Protein AF-0000000084446735 (afdb_homodimer)

Solvent-accessible surface area (backbone atoms only — not comparable to full-atom values): 18281 Å² total; per-residue (Å²): 130,77,55,69,48,54,52,39,42,49,51,52,51,48,41,33,71,75,74,50,73,58,71,39,45,44,66,58,52,25,50,51,33,46,75,71,65,73,56,74,90,69,91,72,56,65,53,58,53,43,29,51,51,36,52,57,24,33,65,64,36,63,45,67,48,98,85,66,49,66,25,58,40,44,48,55,37,78,44,72,59,97,86,39,81,44,52,30,35,37,42,65,92,77,47,54,67,72,56,51,53,50,23,54,50,52,50,50,50,53,51,42,52,50,54,37,49,53,50,38,35,46,50,51,52,34,67,76,38,71,90,51,83,69,77,82,82,84,54,57,37,56,65,59,34,51,51,52,52,52,51,54,52,50,55,49,51,52,61,72,69,103,132,77,53,70,46,53,52,36,41,49,52,53,52,48,42,33,72,74,75,49,75,57,70,38,45,45,65,57,51,26,51,50,34,47,74,71,65,73,59,74,90,68,91,72,56,65,55,57,53,42,29,52,51,35,52,57,24,33,65,66,37,64,46,69,48,99,87,66,49,66,25,57,39,44,48,57,37,78,44,72,58,97,87,39,81,44,50,31,34,36,42,64,91,76,46,54,65,72,56,52,53,51,23,52,50,50,52,51,50,53,50,42,52,50,53,36,48,52,49,39,35,46,52,49,51,32,66,78,37,72,89,50,84,69,78,82,81,84,52,60,36,55,65,59,35,54,51,50,52,53,51,52,51,50,54,50,52,52,62,71,68,103

pLDDT: mean 94.16, std 6.18, range [58.44, 98.88]

Organism: NCBI:txid207340

Secondary structure (DSSP, 8-state):
---HHHHHHHHHHHHHHHT--S-EEHHHHHHHHHHTT---PPP--HHHHHHHHHHHHHHH-EEE-TTS-EEESEEEEEEEETTEEEEEEEETTTS-HHHHHHHHHHHHHHHHHHHHHHHHHHHHHHHH-TTSPPPP---B-HHHHHHHHHHHHHHHHHHHH-/---HHHHHHHHHHHHHHHT--S-EEHHHHHHHHHHTT---PPP--HHHHHHHHHHHHHHH-EEE-TTS-EEESEEEEEEEETTEEEEEEEETTTS-HHHHHHHHHHHHHHHHHHHHHHHHHHHHHHHH-TTSPPPP---B-HHHHHHHHHHHHHHHHHHHH-

Sequence (324 aa):
MAKFSEQMQAIFDRYTEEVDSSPVSLDNVAAWAIEQGLYRPQPRDVVKLCREALAESLRQEKRIDAQGRKYRAKHSVRTNIGGVQLSLWADIDNAPRSFMEKSFSQRRKAIADDCFQVKQDVDHFNDENPTELPIQIVLDFTDDVAEMEAAARHDRDDDEAAMAKFSEQMQAIFDRYTEEVDSSPVSLDNVAAWAIEQGLYRPQPRDVVKLCREALAESLRQEKRIDAQGRKYRAKHSVRTNIGGVQLSLWADIDNAPRSFMEKSFSQRRKAIADDCFQVKQDVDHFNDENPTELPIQIVLDFTDDVAEMEAAARHDRDDDEAA

Foldseek 3Di:
DDDPVVLVVVLVVCCCVPPNVDDDDVVVSVVVCVVVVSDDDDDDDPVVVVVVVVVVVQQPDWDADPLRDIDRQKFWAWDDDPNDTDIDMDGPVPDDPVGVVRRVVVVVVVLVVVVVVVVVVQVVVCVVVVVDDRDDDDPDCVVVVVVVVVVSNVVVVVVVVD/DDDPVVLVVVLVVCCCVPPNVDDDDVVVSVVVCVVVVSDDDDDDDPVVVVVVVVVVVQQPDWDADPLRDIDRQKFWAWDDDPNDTDIDMDGPVPDDPVGVVRRVVVVVVVLVVVVVVVVVVQVVVCVVVVVDDGDDDDPDCVVVVVVVVVVSNVVVVVVVVD

Structure (mmCIF, N/CA/C/O backbone):
data_AF-0000000084446735-model_v1
#
loop_
_entity.id
_entity.type
_entity.pdbx_description
1 polymer 'Uncharacterized protein'
#
loop_
_atom_site.group_PDB
_atom_site.id
_atom_site.type_symbol
_atom_site.label_atom_id
_atom_site.label_alt_id
_atom_site.label_comp_id
_atom_site.label_asym_id
_atom_site.label_entity_id
_atom_site.label_seq_id
_atom_site.pdbx_PDB_ins_code
_atom_site.Cartn_x
_atom_site.Cartn_y
_atom_site.Cartn_z
_atom_site.occupancy
_atom_site.B_iso_or_equiv
_atom_site.auth_seq_id
_atom_site.auth_comp_id
_atom_site.auth_asym_id
_atom_site.auth_atom_id
_atom_site.pdbx_PDB_model_num
ATOM 1 N N . MET A 1 1 ? -17.5 -22.438 7.066 1 59.34 1 MET A N 1
ATOM 2 C CA . MET A 1 1 ? -17.594 -21.578 5.891 1 59.34 1 MET A CA 1
ATOM 3 C C . MET A 1 1 ? -16.25 -20.906 5.617 1 59.34 1 MET A C 1
ATOM 5 O O . MET A 1 1 ? -15.516 -20.578 6.551 1 59.34 1 MET A O 1
ATOM 9 N N . ALA A 1 2 ? -15.852 -20.906 4.32 1 76.56 2 ALA A N 1
ATOM 10 C CA . ALA A 1 2 ? -14.555 -20.312 4 1 76.56 2 ALA A CA 1
ATOM 11 C C . ALA A 1 2 ? -14.578 -18.797 4.23 1 76.56 2 ALA A C 1
ATOM 13 O O . ALA A 1 2 ? -15.609 -18.141 4.031 1 76.56 2 ALA A O 1
ATOM 14 N N . LYS A 1 3 ? -13.453 -18.219 4.816 1 88.94 3 LYS A N 1
ATOM 15 C CA . LYS A 1 3 ? -13.281 -16.766 4.934 1 88.94 3 LYS A CA 1
ATOM 16 C C . LYS A 1 3 ? -13.523 -16.078 3.596 1 88.94 3 LYS A C 1
ATOM 18 O O . LYS A 1 3 ? -13.297 -16.656 2.537 1 88.94 3 LYS A O 1
ATOM 23 N N . PHE A 1 4 ? -14.203 -14.969 3.609 1 90.31 4 PHE A N 1
ATOM 24 C CA . PHE A 1 4 ? -14.523 -14.195 2.42 1 90.31 4 PHE A CA 1
ATOM 25 C C . PHE A 1 4 ? -13.328 -14.141 1.468 1 90.31 4 PHE A C 1
ATOM 27 O O . PHE A 1 4 ? -13.484 -14.359 0.264 1 90.31 4 PHE A O 1
ATOM 34 N N . SER A 1 5 ? -12.172 -13.969 1.988 1 93.44 5 SER A N 1
ATOM 35 C CA . SER A 1 5 ? -10.961 -13.898 1.174 1 93.44 5 SER A CA 1
ATOM 36 C C . SER A 1 5 ? -10.711 -15.219 0.454 1 93.44 5 SER A C 1
ATOM 38 O O . SER A 1 5 ? -10.312 -15.227 -0.713 1 93.44 5 SER A O 1
ATOM 40 N N . GLU A 1 6 ? -10.938 -16.281 1.056 1 94.81 6 GLU A N 1
ATOM 41 C CA . GLU A 1 6 ? -10.727 -17.594 0.458 1 94.81 6 GLU A CA 1
ATOM 42 C C . GLU A 1 6 ? -11.734 -17.859 -0.659 1 94.81 6 GLU A C 1
ATOM 44 O O . GLU A 1 6 ? -11.414 -18.516 -1.65 1 94.81 6 GLU A O 1
ATOM 49 N N . GLN A 1 7 ? -12.938 -17.375 -0.441 1 93.62 7 GLN A N 1
ATOM 50 C CA . GLN A 1 7 ? -13.953 -17.516 -1.478 1 93.62 7 GLN A CA 1
ATOM 51 C C . GLN A 1 7 ? -13.547 -16.766 -2.744 1 93.62 7 GLN A C 1
ATOM 53 O O . GLN A 1 7 ? -13.688 -17.281 -3.852 1 93.62 7 GLN A O 1
ATOM 58 N N . MET A 1 8 ? -13.047 -15.602 -2.559 1 96 8 MET A N 1
ATOM 59 C CA . MET A 1 8 ? -12.594 -14.805 -3.695 1 96 8 MET A CA 1
ATOM 60 C C . MET A 1 8 ? -11.43 -15.477 -4.406 1 96 8 MET A C 1
ATOM 62 O O . MET A 1 8 ? -11.367 -15.5 -5.637 1 96 8 MET A O 1
ATOM 66 N N . GLN A 1 9 ? -10.5 -15.984 -3.625 1 97.12 9 GLN A N 1
ATOM 67 C CA . GLN A 1 9 ? -9.359 -16.688 -4.191 1 97.12 9 GLN A CA 1
ATOM 68 C C . GLN A 1 9 ? -9.812 -17.906 -5.004 1 97.12 9 GLN A C 1
ATOM 70 O O . GLN A 1 9 ? -9.289 -18.172 -6.086 1 97.12 9 GLN A O 1
ATOM 75 N N . ALA A 1 10 ? -10.797 -18.594 -4.496 1 96.56 10 ALA A N 1
ATOM 76 C CA . ALA A 1 10 ? -11.344 -19.75 -5.195 1 96.56 10 ALA A CA 1
ATOM 77 C C . ALA A 1 10 ? -11.969 -19.344 -6.527 1 96.56 10 ALA A C 1
ATOM 79 O O . ALA A 1 10 ? -11.891 -20.094 -7.508 1 96.56 10 ALA A O 1
ATOM 80 N N . ILE A 1 11 ? -12.602 -18.234 -6.52 1 97.06 11 ILE A N 1
ATOM 81 C CA . ILE A 1 11 ? -13.195 -17.734 -7.754 1 97.06 11 ILE A CA 1
ATOM 82 C C . ILE A 1 11 ? -12.109 -17.531 -8.805 1 97.06 11 ILE A C 1
ATOM 84 O O . ILE A 1 11 ? -12.273 -17.938 -9.961 1 97.06 11 ILE A O 1
ATOM 88 N N . PHE A 1 12 ? -11.039 -16.938 -8.438 1 97.62 12 PHE A N 1
ATOM 89 C CA . PHE A 1 12 ? -9.93 -16.719 -9.359 1 97.62 12 PHE A CA 1
ATOM 90 C C . PHE A 1 12 ? -9.383 -18.047 -9.875 1 97.62 12 PHE A C 1
ATOM 92 O O . PHE A 1 12 ? -9.156 -18.203 -11.07 1 97.62 12 PHE A O 1
ATOM 99 N N . ASP A 1 13 ? -9.195 -18.953 -8.992 1 97.06 13 ASP A N 1
ATOM 100 C CA . ASP A 1 13 ? -8.664 -20.25 -9.375 1 97.06 13 ASP A CA 1
ATOM 101 C C . ASP A 1 13 ? -9.609 -20.953 -10.352 1 97.06 13 ASP A C 1
ATOM 103 O O . ASP A 1 13 ? -9.156 -21.547 -11.336 1 97.06 13 ASP A O 1
ATOM 107 N N . ARG A 1 14 ? -10.859 -20.891 -10.055 1 96.69 14 ARG A N 1
ATOM 108 C CA . ARG A 1 14 ? -11.836 -21.5 -10.945 1 96.69 14 ARG A CA 1
ATOM 109 C C . ARG A 1 14 ? -11.789 -20.875 -12.328 1 96.69 14 ARG A C 1
ATOM 111 O O . ARG A 1 14 ? -11.844 -21.578 -13.336 1 96.69 14 ARG A O 1
ATOM 118 N N . TYR A 1 15 ? -11.719 -19.578 -12.344 1 97.31 15 TYR A N 1
ATOM 119 C CA . TYR A 1 15 ? -11.641 -18.891 -13.625 1 97.31 15 TYR A CA 1
ATOM 120 C C . TYR A 1 15 ? -10.422 -19.344 -14.422 1 97.31 15 TYR A C 1
ATOM 122 O O . TYR A 1 15 ? -10.523 -19.625 -15.617 1 97.31 15 TYR A O 1
ATOM 130 N N . THR A 1 16 ? -9.273 -19.406 -13.789 1 95.81 16 THR A N 1
ATOM 131 C CA . THR A 1 16 ? -8.023 -19.75 -14.461 1 95.81 16 THR A CA 1
ATOM 132 C C . THR A 1 16 ? -8.047 -21.203 -14.93 1 95.81 16 THR A C 1
ATOM 134 O O . THR A 1 16 ? -7.441 -21.547 -15.953 1 95.81 16 THR A O 1
ATOM 137 N N . GLU A 1 17 ? -8.789 -22 -14.25 1 95.12 17 GLU A N 1
ATOM 138 C CA . GLU A 1 17 ? -8.898 -23.406 -14.617 1 95.12 17 GLU A CA 1
ATOM 139 C C . GLU A 1 17 ? -9.914 -23.609 -15.734 1 95.12 17 GLU A C 1
ATOM 141 O O . GLU A 1 17 ? -9.68 -24.391 -16.656 1 95.12 17 GLU A O 1
ATOM 146 N N . GLU A 1 18 ? -11 -22.891 -15.672 1 95.94 18 GLU A N 1
ATOM 147 C CA . GLU A 1 18 ? -12.141 -23.172 -16.547 1 95.94 18 GLU A CA 1
ATOM 148 C C . GLU A 1 18 ? -12.141 -22.281 -17.781 1 95.94 18 GLU A C 1
ATOM 150 O O . GLU A 1 18 ? -12.695 -22.625 -18.812 1 95.94 18 GLU A O 1
ATOM 155 N N . VAL A 1 19 ? -11.594 -21.109 -17.672 1 95.06 19 VAL A N 1
ATOM 156 C CA . VAL A 1 19 ? -11.805 -20.125 -18.719 1 95.06 19 VAL A CA 1
ATOM 157 C C . VAL A 1 19 ? -10.469 -19.781 -19.375 1 95.06 19 VAL A C 1
ATOM 159 O O . VAL A 1 19 ? -10.289 -19.969 -20.578 1 95.06 19 VAL A O 1
ATOM 162 N N . ASP A 1 20 ? -9.461 -19.234 -18.609 1 92.62 20 ASP A N 1
ATOM 163 C CA . ASP A 1 20 ? -8.195 -18.734 -19.141 1 92.62 20 ASP A CA 1
ATOM 164 C C . ASP A 1 20 ? -7.07 -18.891 -18.125 1 92.62 20 ASP A C 1
ATOM 166 O O . ASP A 1 20 ? -7.078 -18.234 -17.078 1 92.62 20 ASP A O 1
ATOM 170 N N . SER A 1 21 ? -6.039 -19.656 -18.453 1 90.88 21 SER A N 1
ATOM 171 C CA . SER A 1 21 ? -4.941 -19.922 -17.531 1 90.88 21 SER A CA 1
ATOM 172 C C . SER A 1 21 ? -3.832 -18.891 -17.672 1 90.88 21 SER A C 1
ATOM 174 O O . SER A 1 21 ? -2.895 -18.875 -16.875 1 90.88 21 SER A O 1
ATOM 176 N N . SER A 1 22 ? -3.902 -18.031 -18.641 1 91.69 22 SER A N 1
ATOM 177 C CA . SER A 1 22 ? -2.922 -16.969 -18.844 1 91.69 22 SER A CA 1
ATOM 178 C C . SER A 1 22 ? -3.139 -15.836 -17.844 1 91.69 22 SER A C 1
ATOM 180 O O . SER A 1 22 ? -4.137 -15.812 -17.125 1 91.69 22 SER A O 1
ATOM 182 N N . PRO A 1 23 ? -2.127 -15.031 -17.734 1 94 23 PRO A N 1
ATOM 183 C CA . PRO A 1 23 ? -2.398 -13.828 -16.938 1 94 23 PRO A CA 1
ATOM 184 C C . PRO A 1 23 ? -3.664 -13.102 -17.375 1 94 23 PRO A C 1
ATOM 186 O O . PRO A 1 23 ? -3.857 -12.859 -18.578 1 94 23 PRO A O 1
ATOM 189 N N . VAL A 1 24 ? -4.531 -12.773 -16.406 1 94.94 24 VAL A N 1
ATOM 190 C CA . VAL A 1 24 ? -5.863 -12.305 -16.781 1 94.94 24 VAL A CA 1
ATOM 191 C C . VAL A 1 24 ? -6.188 -11.016 -16.047 1 94.94 24 VAL A C 1
ATOM 193 O O . VAL A 1 24 ? -5.691 -10.781 -14.938 1 94.94 24 VAL A O 1
ATOM 196 N N . SER A 1 25 ? -7.066 -10.172 -16.641 1 94.75 25 SER A N 1
ATOM 197 C CA . SER A 1 25 ? -7.594 -8.984 -15.984 1 94.75 25 SER A CA 1
ATOM 198 C C . SER A 1 25 ? -8.68 -9.336 -14.977 1 94.75 25 SER A C 1
ATOM 200 O O . SER A 1 25 ? -9.562 -10.148 -15.266 1 94.75 25 SER A O 1
ATOM 202 N N . LEU A 1 26 ? -8.641 -8.672 -13.875 1 95.56 26 LEU A N 1
ATOM 203 C CA . LEU A 1 26 ? -9.648 -8.969 -12.859 1 95.56 26 LEU A CA 1
ATOM 204 C C . LEU A 1 26 ? -11.016 -8.445 -13.281 1 95.56 26 LEU A C 1
ATOM 206 O O . LEU A 1 26 ? -12.039 -8.836 -12.711 1 95.56 26 LEU A O 1
ATOM 210 N N . ASP A 1 27 ? -11 -7.574 -14.234 1 93.38 27 ASP A N 1
ATOM 211 C CA . ASP A 1 27 ? -12.289 -7.18 -14.797 1 93.38 27 ASP A CA 1
ATOM 212 C C . ASP A 1 27 ? -13.008 -8.375 -15.414 1 93.38 27 ASP A C 1
ATOM 214 O O . ASP A 1 27 ? -14.211 -8.562 -15.211 1 93.38 27 ASP A O 1
ATOM 218 N N . ASN A 1 28 ? -12.242 -9.141 -16.109 1 94.69 28 ASN A N 1
ATOM 219 C CA . ASN A 1 28 ? -12.805 -10.328 -16.75 1 94.69 28 ASN A CA 1
ATOM 220 C C . ASN A 1 28 ? -13.234 -11.359 -15.711 1 94.69 28 ASN A C 1
ATOM 222 O O . ASN A 1 28 ? -14.312 -11.953 -15.828 1 94.69 28 ASN A O 1
ATOM 226 N N . VAL A 1 29 ? -12.43 -11.508 -14.734 1 96.75 29 VAL A N 1
ATOM 227 C CA . VAL A 1 29 ? -12.734 -12.484 -13.695 1 96.75 29 VAL A CA 1
ATOM 228 C C . VAL A 1 29 ? -14 -12.062 -12.945 1 96.75 29 VAL A C 1
ATOM 230 O O . VAL A 1 29 ? -14.875 -12.891 -12.68 1 96.75 29 VAL A O 1
ATOM 233 N N . ALA A 1 30 ? -14.078 -10.773 -12.633 1 96.75 30 ALA A N 1
ATOM 234 C CA . ALA A 1 30 ? -15.219 -10.25 -11.898 1 96.75 30 ALA A CA 1
ATOM 235 C C . ALA A 1 30 ? -16.516 -10.406 -12.703 1 96.75 30 ALA A C 1
ATOM 237 O O . ALA A 1 30 ? -17.531 -10.852 -12.172 1 96.75 30 ALA A O 1
ATOM 238 N N . ALA A 1 31 ? -16.484 -10.055 -13.945 1 95.44 31 ALA A N 1
ATOM 239 C CA . ALA A 1 31 ? -17.656 -10.188 -14.805 1 95.44 31 ALA A CA 1
ATOM 240 C C . ALA A 1 31 ? -18.125 -11.633 -14.875 1 95.44 31 ALA A C 1
ATOM 242 O O . ALA A 1 31 ? -19.328 -11.914 -14.758 1 95.44 31 ALA A O 1
ATOM 243 N N . TRP A 1 32 ? -17.172 -12.484 -15.094 1 97.25 32 TRP A N 1
ATOM 244 C CA . TRP A 1 32 ? -17.469 -13.914 -15.164 1 97.25 32 TRP A CA 1
ATOM 245 C C . TRP A 1 32 ? -18.062 -14.406 -13.852 1 97.25 32 TRP A C 1
ATOM 247 O O . TRP A 1 32 ? -19.047 -15.148 -13.859 1 97.25 32 TRP A O 1
ATOM 257 N N . ALA A 1 33 ? -17.469 -14.039 -12.727 1 96.94 33 ALA A N 1
ATOM 258 C CA . ALA A 1 33 ? -17.938 -14.461 -11.414 1 96.94 33 ALA A CA 1
ATOM 259 C C . ALA A 1 33 ? -19.391 -14.031 -11.18 1 96.94 33 ALA A C 1
ATOM 261 O O . ALA A 1 33 ? -20.188 -14.797 -10.641 1 96.94 33 ALA A O 1
ATOM 262 N N . ILE A 1 34 ? -19.734 -12.828 -11.531 1 95.38 34 ILE A N 1
ATOM 263 C CA . ILE A 1 34 ? -21.078 -12.289 -11.352 1 95.38 34 ILE A CA 1
ATOM 264 C C . ILE A 1 34 ? -22.047 -13.031 -12.25 1 95.38 34 ILE A C 1
ATOM 266 O O . ILE A 1 34 ? -23.141 -13.406 -11.82 1 95.38 34 ILE A O 1
ATOM 270 N N . GLU A 1 35 ? -21.688 -13.242 -13.461 1 95.19 35 GLU A N 1
ATOM 271 C CA . GLU A 1 35 ? -22.516 -13.977 -14.406 1 95.19 35 GLU A CA 1
ATOM 272 C C . GLU A 1 35 ? -22.812 -15.391 -13.906 1 95.19 35 GLU A C 1
ATOM 274 O O . GLU A 1 35 ? -23.906 -15.906 -14.086 1 95.19 35 GLU A O 1
ATOM 279 N N . GLN A 1 36 ? -21.828 -16.016 -13.258 1 96 36 GLN A N 1
ATOM 280 C CA . GLN A 1 36 ? -21.953 -17.375 -12.758 1 96 36 GLN A CA 1
ATOM 281 C C . GLN A 1 36 ? -22.656 -17.406 -11.398 1 96 36 GLN A C 1
ATOM 283 O O . GLN A 1 36 ? -22.906 -18.469 -10.844 1 96 36 GLN A O 1
ATOM 288 N N . GLY A 1 37 ? -22.891 -16.219 -10.805 1 94.19 37 GLY A N 1
ATOM 289 C CA . GLY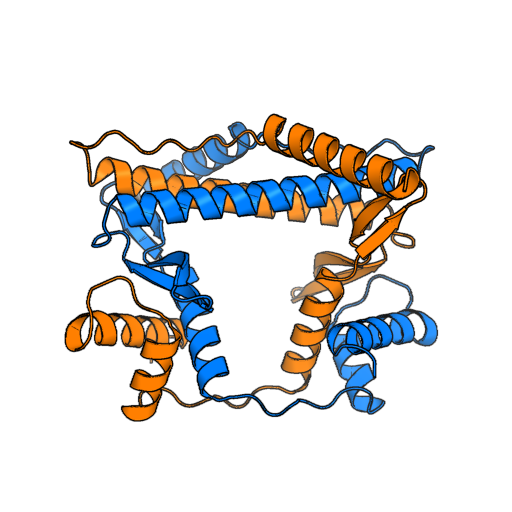 A 1 37 ? -23.547 -16.156 -9.516 1 94.19 37 GLY A CA 1
ATOM 290 C C . GLY A 1 37 ? -22.641 -16.469 -8.352 1 94.19 37 GLY A C 1
ATOM 291 O O . GLY A 1 37 ? -23.094 -16.906 -7.297 1 94.19 37 GLY A O 1
ATOM 292 N N . LEU A 1 38 ? -21.359 -16.25 -8.555 1 94.75 38 LEU A N 1
ATOM 293 C CA . LEU A 1 38 ? -20.375 -16.641 -7.535 1 94.75 38 LEU A CA 1
ATOM 294 C C . LEU A 1 38 ? -20.094 -15.484 -6.582 1 94.75 38 LEU A C 1
ATOM 296 O O . LEU A 1 38 ? -19.516 -15.68 -5.52 1 94.75 38 LEU A O 1
ATOM 300 N N . TYR A 1 39 ? -20.5 -14.273 -6.941 1 93.44 39 TYR A N 1
ATOM 301 C CA . TYR A 1 39 ? -20.234 -13.102 -6.117 1 93.44 39 TYR A CA 1
ATOM 302 C C . TYR A 1 39 ? -21.5 -12.273 -5.941 1 93.44 39 TYR A C 1
ATOM 304 O O . TYR A 1 39 ? -22.219 -11.992 -6.91 1 93.44 39 TYR A O 1
ATOM 312 N N . ARG A 1 40 ? -21.766 -11.859 -4.73 1 86.81 40 ARG A N 1
ATOM 313 C CA . ARG A 1 40 ? -22.797 -10.898 -4.359 1 86.81 40 ARG A CA 1
ATOM 314 C C . ARG A 1 40 ? -22.266 -9.859 -3.381 1 86.81 40 ARG A C 1
ATOM 316 O O . ARG A 1 40 ? -21.656 -10.211 -2.371 1 86.81 40 ARG A O 1
ATOM 323 N N . PRO A 1 41 ? -22.438 -8.641 -3.764 1 82.94 41 PRO A N 1
ATOM 324 C CA . PRO A 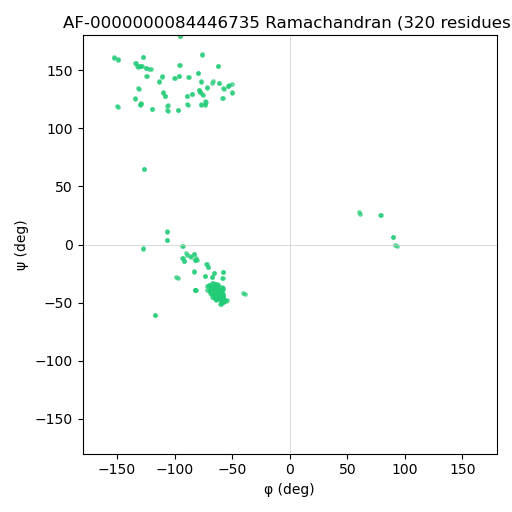1 41 ? -21.953 -7.613 -2.842 1 82.94 41 PRO A CA 1
ATOM 325 C C . PRO A 1 41 ? -22.578 -7.715 -1.454 1 82.94 41 PRO A C 1
ATOM 327 O O . PRO A 1 41 ? -23.766 -8.039 -1.332 1 82.94 41 PRO A O 1
ATOM 330 N N . GLN A 1 42 ? -21.766 -7.621 -0.487 1 80.12 42 GLN A N 1
ATOM 331 C CA . GLN A 1 42 ? -22.266 -7.621 0.886 1 80.12 42 GLN A CA 1
ATOM 332 C C . GLN A 1 42 ? -22.625 -6.207 1.336 1 80.12 42 GLN A C 1
ATOM 334 O O . GLN A 1 42 ? -22.047 -5.23 0.861 1 80.12 42 GLN A O 1
ATOM 339 N N . PRO A 1 43 ? -23.734 -6.23 2.158 1 80.19 43 PRO A N 1
ATOM 340 C CA . PRO A 1 43 ? -24.031 -4.906 2.719 1 80.19 43 PRO A CA 1
ATOM 341 C C . PRO A 1 43 ? -22.828 -4.289 3.432 1 80.19 43 PRO A C 1
ATOM 343 O O . PRO A 1 43 ? -22.047 -5.008 4.066 1 80.19 43 PRO A O 1
ATOM 346 N N . ARG A 1 44 ? -22.672 -3.041 3.143 1 81.56 44 ARG A N 1
ATOM 347 C CA . ARG A 1 44 ? -21.562 -2.354 3.789 1 81.56 44 ARG A CA 1
ATOM 348 C C . ARG A 1 44 ? -22.062 -1.333 4.805 1 81.56 44 ARG A C 1
ATOM 350 O O . ARG A 1 44 ? -23.109 -0.701 4.598 1 81.56 44 ARG A O 1
ATOM 357 N N . ASP A 1 45 ? -21.297 -1.241 5.812 1 88.44 45 ASP A N 1
ATOM 358 C CA . ASP A 1 45 ? -21.5 -0.224 6.836 1 88.44 45 ASP A CA 1
ATOM 359 C C . ASP A 1 45 ? -21.094 1.156 6.332 1 88.44 45 ASP A C 1
ATOM 361 O O . ASP A 1 45 ? -19.938 1.354 5.918 1 88.44 45 ASP A O 1
ATOM 365 N N . VAL A 1 46 ? -22.062 2.072 6.406 1 88.94 46 VAL A N 1
ATOM 366 C CA . VAL A 1 46 ? -21.844 3.395 5.828 1 88.94 46 VAL A CA 1
ATOM 367 C C . VAL A 1 46 ? -20.688 4.086 6.539 1 88.94 46 VAL A C 1
ATOM 369 O O . VAL A 1 46 ? -19.906 4.805 5.91 1 88.94 46 VAL A O 1
ATOM 372 N N . VAL A 1 47 ? -20.547 3.875 7.785 1 91.06 47 VAL A N 1
ATOM 373 C CA . VAL A 1 47 ? -19.453 4.473 8.531 1 91.06 47 VAL A CA 1
ATOM 374 C C . VAL A 1 47 ? -18.125 3.916 8.023 1 91.06 47 VAL A C 1
ATOM 376 O O . VAL A 1 47 ? -17.156 4.664 7.84 1 91.06 47 VAL A O 1
ATOM 379 N N . LYS A 1 48 ? -18.109 2.676 7.781 1 90.88 48 LYS A N 1
ATOM 380 C CA . LYS A 1 48 ? -16.906 2.031 7.262 1 90.88 48 LYS A CA 1
ATOM 381 C C . LYS A 1 48 ? -16.562 2.559 5.875 1 90.88 48 LYS A C 1
ATOM 383 O O . LYS A 1 48 ? -15.391 2.812 5.574 1 90.88 48 LYS A O 1
ATOM 388 N N . LEU A 1 49 ? -17.578 2.719 5.09 1 91.44 49 LEU A N 1
ATOM 389 C CA . LEU A 1 49 ? -17.359 3.254 3.746 1 91.44 49 LEU A CA 1
ATOM 390 C C . LEU A 1 49 ? -16.797 4.672 3.807 1 91.44 49 LEU A C 1
ATOM 392 O O . LEU A 1 49 ? -15.883 5.008 3.062 1 91.44 49 LEU A O 1
ATOM 396 N N . CYS A 1 50 ? -17.359 5.445 4.703 1 94.38 50 CYS A N 1
ATOM 397 C CA . CYS A 1 50 ? -16.906 6.824 4.855 1 94.38 50 CYS A CA 1
ATOM 398 C C . CYS A 1 50 ? -15.469 6.863 5.359 1 94.38 50 CYS A C 1
ATOM 400 O O . CYS A 1 50 ? -14.648 7.621 4.84 1 94.38 50 CYS A O 1
ATOM 402 N N . ARG A 1 51 ? -15.188 6.039 6.324 1 95.19 51 ARG A N 1
ATOM 403 C CA . ARG A 1 51 ? -13.836 5.965 6.883 1 95.19 51 ARG A CA 1
ATOM 404 C C . ARG A 1 51 ? -12.82 5.605 5.809 1 95.19 51 ARG A C 1
ATOM 406 O O . ARG A 1 51 ? -11.742 6.207 5.738 1 95.19 51 ARG A O 1
ATOM 413 N N . GLU A 1 52 ? -13.117 4.66 4.996 1 93.12 52 GLU A N 1
ATOM 414 C CA . GLU A 1 52 ? -12.219 4.223 3.928 1 93.12 52 GLU A CA 1
ATOM 415 C C . GLU A 1 52 ? -12.016 5.328 2.898 1 93.12 52 GLU A C 1
ATOM 417 O O . GLU A 1 52 ? -10.898 5.535 2.418 1 93.12 52 GLU A O 1
ATOM 422 N N . ALA A 1 53 ? -13.078 6 2.572 1 94.06 53 ALA A N 1
ATOM 423 C CA . ALA A 1 53 ? -12.992 7.121 1.64 1 94.06 53 ALA A CA 1
ATOM 424 C C . ALA A 1 53 ? -12.117 8.234 2.201 1 94.06 53 ALA A C 1
ATOM 426 O O . ALA A 1 53 ? -11.297 8.805 1.482 1 94.06 53 ALA A O 1
ATOM 427 N N . LEU A 1 54 ? -12.305 8.531 3.48 1 96.88 54 LEU A N 1
ATOM 428 C CA . LEU A 1 54 ? -11.469 9.523 4.152 1 96.88 54 LEU A CA 1
ATOM 429 C C . LEU A 1 54 ? -10 9.117 4.121 1 96.88 54 LEU A C 1
ATOM 431 O O . LEU A 1 54 ? -9.148 9.891 3.689 1 96.88 54 LEU A O 1
ATOM 435 N N . ALA A 1 55 ? -9.773 7.926 4.52 1 96.69 55 ALA A N 1
ATOM 436 C CA . ALA A 1 55 ? -8.391 7.449 4.594 1 96.69 55 ALA A CA 1
ATOM 437 C C . ALA A 1 55 ? -7.703 7.555 3.236 1 96.69 55 ALA A C 1
ATOM 439 O O . ALA A 1 55 ? -6.59 8.07 3.137 1 96.69 55 ALA A O 1
ATOM 440 N N . GLU A 1 56 ? -8.336 7.082 2.232 1 95.5 56 GLU A N 1
ATOM 441 C CA . GLU A 1 56 ? -7.773 7.109 0.885 1 95.5 56 GLU A CA 1
ATOM 442 C C . GLU A 1 56 ? -7.523 8.547 0.422 1 95.5 56 GLU A C 1
ATOM 444 O O . GLU A 1 56 ? -6.484 8.836 -0.169 1 95.5 56 GLU A O 1
ATOM 449 N N . SER A 1 57 ? -8.438 9.383 0.675 1 97.06 57 SER A N 1
ATOM 450 C CA . SER A 1 57 ? -8.32 10.773 0.243 1 97.06 57 SER A CA 1
ATOM 451 C C . SER A 1 57 ? -7.223 11.5 1.009 1 97.06 57 SER A C 1
ATOM 453 O O . SER A 1 57 ? -6.469 12.281 0.428 1 97.06 57 SER A O 1
ATOM 455 N N . LEU A 1 58 ? -7.152 11.227 2.27 1 97.81 58 LEU A N 1
ATOM 456 C CA . LEU A 1 58 ? -6.141 11.883 3.09 1 97.81 58 LEU A CA 1
ATOM 457 C C . LEU A 1 58 ? -4.742 11.43 2.697 1 97.81 58 LEU A C 1
ATOM 459 O O . LEU A 1 58 ? -3.793 12.219 2.744 1 97.81 58 LEU A O 1
ATOM 463 N N . ARG A 1 59 ? -4.594 10.25 2.289 1 97 59 ARG A N 1
ATOM 464 C CA . ARG A 1 59 ? -3.309 9.734 1.833 1 97 59 ARG A CA 1
ATOM 465 C C . ARG A 1 59 ? -2.852 10.445 0.565 1 97 59 ARG A C 1
ATOM 467 O O . ARG A 1 59 ? -1.654 10.508 0.276 1 97 59 ARG A O 1
ATOM 474 N N . GLN A 1 60 ? -3.771 10.969 -0.153 1 96.5 60 GLN A N 1
ATOM 475 C CA . GLN A 1 60 ? -3.475 11.547 -1.46 1 96.5 60 GLN A CA 1
ATOM 476 C C . GLN A 1 60 ? -3.207 13.047 -1.35 1 96.5 60 GLN A C 1
ATOM 478 O O . GLN A 1 60 ? -2.768 13.672 -2.314 1 96.5 60 GLN A O 1
ATOM 483 N N . GLU A 1 61 ? -3.508 13.602 -0.222 1 97.75 61 GLU A N 1
ATOM 484 C CA . GLU A 1 61 ? -3.359 15.047 -0.092 1 97.75 61 GLU A CA 1
ATOM 485 C C . GLU A 1 61 ? -1.89 15.438 0.012 1 97.75 61 GLU A C 1
ATOM 487 O O . GLU A 1 61 ? -1.207 15.07 0.969 1 97.75 61 GLU A O 1
ATOM 492 N N . LYS A 1 62 ? -1.485 16.219 -0.875 1 97.94 62 LYS A N 1
ATOM 493 C CA . LYS A 1 62 ? -0.115 16.719 -0.898 1 97.94 62 LYS A CA 1
ATOM 494 C C . LYS A 1 62 ? -0.089 18.25 -0.865 1 97.94 62 LYS A C 1
ATOM 496 O O . LYS A 1 62 ? -1.035 18.891 -1.312 1 97.94 62 LYS A O 1
ATOM 501 N N . ARG A 1 63 ? 0.93 18.75 -0.328 1 98 63 ARG A N 1
ATOM 502 C CA . ARG A 1 63 ? 1.25 20.188 -0.337 1 98 63 ARG A CA 1
ATOM 503 C C . ARG A 1 63 ? 2.664 20.422 -0.854 1 98 63 ARG A C 1
ATOM 505 O O . ARG A 1 63 ? 3.457 19.484 -0.969 1 98 63 ARG A O 1
ATOM 512 N N . ILE A 1 64 ? 2.924 21.578 -1.239 1 96.94 64 ILE A N 1
ATOM 513 C CA . ILE A 1 64 ? 4.246 21.984 -1.698 1 96.94 64 ILE A CA 1
ATOM 514 C C . ILE A 1 64 ? 4.871 22.938 -0.683 1 96.94 64 ILE A C 1
ATOM 516 O O . ILE A 1 64 ? 4.238 23.922 -0.269 1 96.94 64 ILE A O 1
ATOM 520 N N . ASP A 1 65 ? 6.098 22.688 -0.297 1 96.38 65 ASP A N 1
ATOM 521 C CA . ASP A 1 65 ? 6.707 23.531 0.715 1 96.38 65 ASP A CA 1
ATOM 522 C C . ASP A 1 65 ? 7.551 24.641 0.068 1 96.38 65 ASP A C 1
ATOM 524 O O . ASP A 1 65 ? 7.543 24.797 -1.154 1 96.38 65 ASP A O 1
ATOM 528 N N . ALA A 1 66 ? 8.148 25.469 0.889 1 93.19 66 ALA A N 1
ATOM 529 C CA . ALA A 1 66 ? 8.875 26.656 0.435 1 93.19 66 ALA A CA 1
ATOM 530 C C . ALA A 1 66 ? 10 26.281 -0.522 1 93.19 66 ALA A C 1
ATOM 532 O O . ALA A 1 66 ? 10.391 27.078 -1.377 1 93.19 66 ALA A O 1
ATOM 533 N N . GLN A 1 67 ? 10.492 25.047 -0.464 1 92.06 67 GLN A N 1
ATOM 534 C CA . GLN A 1 67 ? 11.586 24.578 -1.306 1 92.06 67 GLN A CA 1
ATOM 535 C C . GLN A 1 67 ? 11.055 23.906 -2.568 1 92.06 67 GLN A C 1
ATOM 537 O O . GLN A 1 67 ? 11.836 23.422 -3.393 1 92.06 67 GLN A O 1
ATOM 542 N N . GLY A 1 68 ? 9.742 23.844 -2.662 1 93.69 68 GLY A N 1
ATOM 543 C CA . GLY A 1 68 ? 9.148 23.234 -3.836 1 93.69 68 GLY A CA 1
ATOM 544 C C . GLY A 1 68 ? 8.93 21.734 -3.68 1 93.69 68 GLY A C 1
ATOM 545 O O . GLY A 1 68 ? 8.547 21.062 -4.637 1 93.69 68 GLY A O 1
ATOM 546 N N . ARG A 1 69 ? 9.172 21.281 -2.527 1 95.31 69 ARG A N 1
ATOM 547 C CA . ARG A 1 69 ? 9.008 19.859 -2.24 1 95.31 69 ARG A CA 1
ATOM 548 C C . ARG A 1 69 ? 7.539 19.5 -2.016 1 95.31 69 ARG A C 1
ATOM 550 O O . ARG A 1 69 ? 6.844 20.188 -1.252 1 95.31 69 ARG A O 1
ATOM 557 N N . LYS A 1 70 ? 7.094 18.391 -2.678 1 97.06 70 LYS A N 1
ATOM 558 C CA . LYS A 1 70 ? 5.75 17.875 -2.453 1 97.06 70 LYS A CA 1
ATOM 559 C C . LYS A 1 70 ? 5.738 16.875 -1.302 1 97.06 70 LYS A C 1
ATOM 561 O O . LYS A 1 70 ? 6.465 15.875 -1.333 1 97.06 70 LYS A O 1
ATOM 566 N N . TYR A 1 71 ? 4.984 17.141 -0.286 1 98.31 71 TYR A N 1
ATOM 567 C CA . TYR A 1 71 ? 4.918 16.281 0.881 1 98.31 71 TYR A CA 1
ATOM 568 C C . TYR A 1 71 ? 3.475 15.938 1.227 1 98.31 71 TYR A C 1
ATOM 570 O O . TYR A 1 71 ? 2.553 16.656 0.85 1 98.31 71 TYR A O 1
ATOM 578 N N . ARG A 1 72 ? 3.238 14.82 1.86 1 98.44 72 ARG A N 1
ATOM 579 C CA . ARG A 1 72 ? 1.904 14.438 2.309 1 98.44 72 ARG A CA 1
ATOM 580 C C . ARG A 1 72 ? 1.455 15.281 3.492 1 98.44 72 ARG A C 1
ATOM 582 O O . ARG A 1 72 ? 2.186 15.422 4.477 1 98.44 72 ARG A O 1
ATOM 589 N N . ALA A 1 73 ? 0.258 15.711 3.416 1 98.44 73 ALA A N 1
ATOM 590 C CA . ALA A 1 73 ? -0.263 16.625 4.43 1 98.44 73 ALA A CA 1
ATOM 591 C C . ALA A 1 73 ? -0.734 15.867 5.664 1 98.44 73 ALA A C 1
ATOM 593 O O . ALA A 1 73 ? -0.548 16.328 6.793 1 98.44 73 ALA A O 1
ATOM 594 N N . LYS A 1 74 ? -1.344 14.742 5.434 1 98.56 74 LYS A N 1
ATOM 595 C CA . LYS A 1 74 ? -1.954 13.992 6.523 1 98.56 74 LYS A CA 1
ATOM 596 C C . LYS A 1 74 ? -1.229 12.664 6.754 1 98.56 74 LYS A C 1
ATOM 598 O O . LYS A 1 74 ? -0.827 12 5.797 1 98.56 74 LYS A O 1
ATOM 603 N N . HIS A 1 75 ? -1.053 12.297 7.988 1 98.56 75 HIS A N 1
ATOM 604 C CA . HIS A 1 75 ? -0.353 11.078 8.391 1 98.56 75 HIS A CA 1
ATOM 605 C C . HIS A 1 75 ? -1.133 10.32 9.453 1 98.56 75 HIS A C 1
ATOM 607 O O . HIS A 1 75 ? -1.935 10.906 10.18 1 98.56 75 HIS A O 1
ATOM 613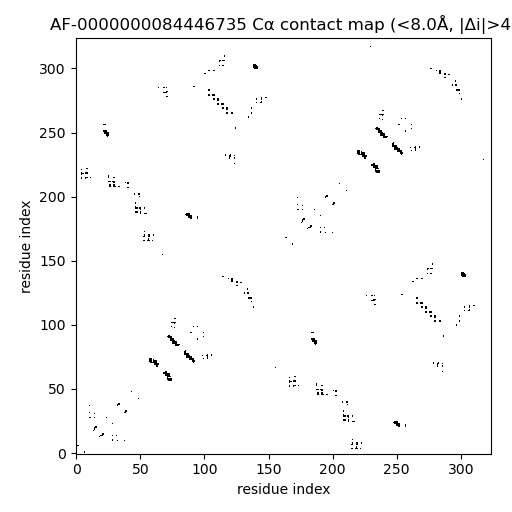 N N . SER A 1 76 ? -0.839 9.031 9.5 1 98.12 76 SER A N 1
ATOM 614 C CA . SER A 1 76 ? -1.552 8.188 10.453 1 98.12 76 SER A CA 1
ATOM 615 C C . SER A 1 76 ? -0.582 7.438 11.359 1 98.12 76 SER A C 1
ATOM 617 O O . SER A 1 76 ? 0.577 7.223 10.992 1 98.12 76 SER A O 1
ATOM 619 N N . VAL A 1 77 ? -1.05 7.145 12.547 1 97.88 77 VAL A N 1
ATOM 620 C CA . VAL A 1 77 ? -0.362 6.277 13.5 1 97.88 77 VAL A CA 1
ATOM 621 C C . VAL A 1 77 ? -1.32 5.203 14.008 1 97.88 77 VAL A C 1
ATOM 623 O O . VAL A 1 77 ? -2.408 5.516 14.5 1 97.88 77 VAL A O 1
ATOM 626 N N . ARG A 1 78 ? -0.952 4.027 13.797 1 96.69 78 ARG A N 1
ATOM 627 C CA . ARG A 1 78 ? -1.686 2.93 14.414 1 96.69 78 ARG A CA 1
ATOM 628 C C . ARG A 1 78 ? -1.299 2.77 15.883 1 96.69 78 ARG A C 1
ATOM 630 O O . ARG A 1 78 ? -0.113 2.748 16.219 1 96.69 78 ARG A O 1
ATOM 637 N N . THR A 1 79 ? -2.279 2.674 16.719 1 94 79 THR A N 1
ATOM 638 C CA . THR A 1 79 ? -2.016 2.572 18.141 1 94 79 THR A CA 1
ATOM 639 C C . THR A 1 79 ? -3.096 1.748 18.844 1 94 79 THR A C 1
ATOM 641 O O . THR A 1 79 ? -4.113 1.411 18.234 1 94 79 THR A O 1
ATOM 644 N N . ASN A 1 80 ? -2.73 1.26 20 1 90.44 80 ASN A N 1
ATOM 645 C CA . ASN A 1 80 ? -3.666 0.535 20.844 1 90.44 80 ASN A CA 1
ATOM 646 C C . ASN A 1 80 ? -4.086 1.369 22.062 1 90.44 80 ASN A C 1
ATOM 648 O O . ASN A 1 80 ? -3.246 1.755 22.875 1 90.44 80 ASN A O 1
ATOM 652 N N . ILE A 1 81 ? -5.293 1.639 22.031 1 82.88 81 ILE A N 1
ATOM 653 C CA . ILE A 1 81 ? -5.852 2.373 23.156 1 82.88 81 ILE A CA 1
ATOM 654 C C . ILE A 1 81 ? -6.949 1.546 23.812 1 82.88 81 ILE A C 1
ATOM 656 O O . ILE A 1 81 ? -7.988 1.283 23.203 1 82.88 81 ILE A O 1
ATOM 660 N N . GLY A 1 82 ? -6.75 1.124 25.156 1 85.88 82 GLY A N 1
ATOM 661 C CA . GLY A 1 82 ? -7.742 0.339 25.875 1 85.88 82 GLY A CA 1
ATOM 662 C C . GLY A 1 82 ? -8.023 -1.001 25.219 1 85.88 82 GLY A C 1
ATOM 663 O O . GLY A 1 82 ? -9.172 -1.454 25.203 1 85.88 82 GLY A O 1
ATOM 664 N N . GLY A 1 83 ? -7.055 -1.521 24.484 1 88.12 83 GLY A N 1
ATOM 665 C CA . GLY A 1 83 ? -7.203 -2.838 23.891 1 88.12 83 GLY A CA 1
ATOM 666 C C . GLY A 1 83 ? -7.758 -2.791 22.484 1 88.12 83 GLY A C 1
ATOM 667 O O . GLY A 1 83 ? -7.969 -3.832 21.859 1 88.12 83 GLY A O 1
ATOM 668 N N . VAL A 1 84 ? -8.039 -1.596 22.031 1 86.38 84 VAL A N 1
ATOM 669 C CA . VAL A 1 84 ? -8.594 -1.454 20.703 1 86.38 84 VAL A CA 1
ATOM 670 C C . VAL A 1 84 ? -7.547 -0.858 19.766 1 86.38 84 VAL A C 1
ATOM 672 O O . VAL A 1 84 ? -6.922 0.155 20.078 1 86.38 84 VAL A O 1
ATOM 675 N N . GLN A 1 85 ? -7.336 -1.54 18.641 1 90 85 GLN A N 1
ATOM 676 C CA . GLN A 1 85 ? -6.43 -1.017 17.625 1 90 85 GLN A CA 1
ATOM 677 C C . GLN A 1 85 ? -7.09 0.099 16.828 1 90 85 GLN A C 1
ATOM 679 O O . GLN A 1 85 ? -8.18 -0.085 16.281 1 90 85 GLN A O 1
ATOM 684 N N . LEU A 1 86 ? -6.488 1.211 16.875 1 89.81 86 LEU A N 1
ATOM 685 C CA . LEU A 1 86 ? -7.035 2.344 16.141 1 89.81 86 LEU A CA 1
ATOM 686 C C . LEU A 1 86 ? -5.945 3.055 15.344 1 89.81 86 LEU A C 1
ATOM 688 O O . LEU A 1 86 ? -4.762 2.939 15.664 1 89.81 86 LEU A O 1
ATOM 692 N N . SER A 1 87 ? -6.391 3.709 14.266 1 94.25 87 SER A N 1
ATOM 693 C CA . SER A 1 87 ? -5.52 4.609 13.516 1 94.25 87 SER A CA 1
ATOM 694 C C . SER A 1 87 ? -5.875 6.066 13.781 1 94.25 87 SER A C 1
ATOM 696 O O . SER A 1 87 ? -6.996 6.5 13.508 1 94.25 87 SER A O 1
ATOM 698 N N . LEU A 1 88 ? -4.926 6.773 14.289 1 96.19 88 LEU A N 1
ATOM 699 C CA . LEU A 1 88 ? -5.078 8.211 14.469 1 96.19 88 LEU A CA 1
ATOM 700 C C . LEU A 1 88 ? -4.465 8.977 13.305 1 96.19 88 LEU A C 1
ATOM 702 O O . LEU A 1 88 ? -3.424 8.578 12.773 1 96.19 88 LEU A O 1
ATOM 706 N N . TRP A 1 89 ? -5.094 10.07 12.969 1 98 89 TRP A N 1
ATOM 707 C CA . TRP A 1 89 ? -4.637 10.875 11.836 1 98 89 TRP A CA 1
ATOM 708 C C . TRP A 1 89 ? -4.371 12.312 12.258 1 98 89 TRP A C 1
ATOM 710 O O . TRP A 1 89 ? -5.066 12.852 13.125 1 98 89 TRP A O 1
ATOM 720 N N . ALA A 1 90 ? -3.381 12.984 11.688 1 97.69 90 ALA A N 1
ATOM 721 C CA . ALA A 1 90 ? -3.051 14.375 11.961 1 97.69 90 ALA A CA 1
ATOM 722 C C . ALA A 1 90 ? -2.377 15.031 10.758 1 97.69 90 ALA A C 1
ATOM 724 O O . ALA A 1 90 ? -1.92 14.336 9.844 1 97.69 90 ALA A O 1
ATOM 725 N N . ASP A 1 91 ? -2.426 16.312 10.797 1 98.06 91 ASP A N 1
ATOM 726 C CA . ASP A 1 91 ? -1.741 17.125 9.797 1 98.06 91 ASP A CA 1
ATOM 727 C C . ASP A 1 91 ? -0.278 17.344 10.18 1 98.06 91 ASP A C 1
ATOM 729 O O . ASP A 1 91 ? 0.022 17.766 11.297 1 98.06 91 ASP A O 1
ATOM 733 N N . ILE A 1 92 ? 0.627 17.094 9.281 1 98.25 92 ILE A N 1
ATOM 734 C CA . ILE A 1 92 ? 2.062 17.125 9.539 1 98.25 92 ILE A CA 1
ATOM 735 C C . ILE A 1 92 ? 2.457 18.516 10.039 1 98.25 92 ILE A C 1
ATOM 737 O O . ILE A 1 92 ? 3.41 18.656 10.812 1 98.25 92 ILE A O 1
ATOM 741 N N . ASP A 1 93 ? 1.805 19.531 9.68 1 96.62 93 ASP A N 1
ATOM 742 C CA . ASP A 1 93 ? 2.193 20.906 9.992 1 96.62 93 ASP A CA 1
ATOM 743 C C . ASP A 1 93 ? 1.745 21.297 11.398 1 96.62 93 ASP A C 1
ATOM 745 O O . ASP A 1 93 ? 2.195 22.312 11.938 1 96.62 93 ASP A O 1
ATOM 749 N N . ASN A 1 94 ? 0.878 20.516 12.016 1 95.06 94 ASN A N 1
ATOM 750 C CA . ASN A 1 94 ? 0.354 20.859 13.328 1 95.06 94 ASN A CA 1
ATOM 751 C C . ASN A 1 94 ? 0.533 19.703 14.32 1 95.06 94 ASN A C 1
ATOM 753 O O . ASN A 1 94 ? 0.259 19.859 15.508 1 95.06 94 ASN A O 1
ATOM 757 N N . ALA A 1 95 ? 1.036 18.609 13.859 1 96.06 95 ALA A N 1
ATOM 758 C CA . ALA A 1 95 ? 1.143 17.406 14.695 1 96.06 95 ALA A CA 1
ATOM 759 C C . ALA A 1 95 ? 2.352 17.5 15.625 1 96.06 95 ALA A C 1
ATOM 761 O O . ALA A 1 95 ? 3.387 18.047 15.258 1 96.06 95 ALA A O 1
ATOM 762 N N . PRO A 1 96 ? 2.229 16.906 16.828 1 94.75 96 PRO A N 1
ATOM 763 C CA . PRO A 1 96 ? 3.398 16.812 17.703 1 94.75 96 PRO A CA 1
ATOM 764 C C . PRO A 1 96 ? 4.531 15.992 17.109 1 94.75 96 PRO A C 1
ATOM 766 O O . PRO A 1 96 ? 4.277 15.047 16.344 1 94.75 96 PRO A O 1
ATOM 769 N N . ARG A 1 97 ? 5.777 16.281 17.531 1 96.5 97 ARG A N 1
ATOM 770 C CA . ARG A 1 97 ? 6.949 15.57 17.016 1 96.5 97 ARG A CA 1
ATOM 771 C C . ARG A 1 97 ? 6.84 14.07 17.297 1 96.5 97 ARG A C 1
ATOM 773 O O . ARG A 1 97 ? 7.168 13.258 16.438 1 96.5 97 ARG A O 1
ATOM 780 N N . SER A 1 98 ? 6.418 13.789 18.516 1 96.56 98 SER A N 1
ATOM 781 C CA . SER A 1 98 ? 6.324 12.383 18.906 1 96.56 98 SER A CA 1
ATOM 782 C C . SER A 1 98 ? 5.383 11.625 17.969 1 96.56 98 SER A C 1
ATOM 784 O O . SER A 1 98 ? 5.625 10.461 17.656 1 96.56 98 SER A O 1
ATOM 786 N N . PHE A 1 99 ? 4.312 12.266 17.562 1 97.25 99 PHE A N 1
ATOM 787 C CA . PHE A 1 99 ? 3.359 11.672 16.641 1 97.25 99 PHE A CA 1
ATOM 788 C C . PHE A 1 99 ? 4.012 11.414 15.289 1 97.25 99 PHE A C 1
ATOM 790 O O . PHE A 1 99 ? 3.895 10.32 14.734 1 97.25 99 PHE A O 1
ATOM 797 N N . MET A 1 100 ? 4.727 12.367 14.781 1 98.12 100 MET A N 1
ATOM 798 C CA . MET A 1 100 ? 5.34 12.242 13.461 1 98.12 100 MET A CA 1
ATOM 799 C C . MET A 1 100 ? 6.453 11.203 13.477 1 98.12 100 MET A C 1
ATOM 801 O O . MET A 1 100 ? 6.605 10.438 12.523 1 98.12 100 MET A O 1
ATOM 805 N N . GLU A 1 101 ? 7.203 11.188 14.547 1 97.94 101 GLU A N 1
ATOM 806 C CA . GLU A 1 101 ? 8.25 10.18 14.688 1 97.94 101 GLU A CA 1
ATOM 807 C C . GLU A 1 101 ? 7.68 8.766 14.625 1 97.94 101 GLU A C 1
ATOM 809 O O . GLU A 1 101 ? 8.219 7.898 13.938 1 97.94 101 GLU A O 1
ATOM 814 N N . LYS A 1 102 ? 6.629 8.602 15.328 1 97.69 102 LYS A N 1
ATOM 815 C CA . LYS A 1 102 ? 5.977 7.293 15.344 1 97.69 102 LYS A CA 1
ATOM 816 C C . LYS A 1 102 ? 5.398 6.957 13.969 1 97.69 102 LYS A C 1
ATOM 818 O O . LYS A 1 102 ? 5.52 5.824 13.5 1 97.69 102 LYS A O 1
ATOM 823 N N . SER A 1 103 ? 4.766 7.891 13.352 1 98.5 103 SER A N 1
ATOM 824 C CA . SER A 1 103 ? 4.203 7.699 12.016 1 98.5 103 SER A CA 1
ATOM 825 C C . SER A 1 103 ? 5.281 7.293 11.016 1 98.5 103 SER A C 1
ATOM 827 O O . SER A 1 103 ? 5.121 6.312 10.289 1 98.5 103 SER A O 1
ATOM 829 N N . PHE A 1 104 ? 6.426 8.031 10.969 1 98.75 104 PHE A N 1
ATOM 830 C CA . PHE A 1 104 ? 7.512 7.746 10.031 1 98.75 104 PHE A CA 1
ATOM 831 C C . PHE A 1 104 ? 8.117 6.375 10.312 1 98.75 104 PHE A C 1
ATOM 833 O O . PHE A 1 104 ? 8.453 5.641 9.383 1 98.75 104 PHE A O 1
ATOM 840 N N . SER A 1 105 ? 8.188 6.105 11.617 1 98.44 105 SER A N 1
ATOM 841 C CA . SER A 1 105 ? 8.719 4.801 11.992 1 98.44 105 SER A CA 1
ATOM 842 C C . SER A 1 105 ? 7.828 3.67 11.492 1 98.44 105 SER A C 1
ATOM 844 O O . SER A 1 105 ? 8.32 2.674 10.961 1 98.44 105 SER A O 1
ATOM 846 N N . GLN A 1 106 ? 6.559 3.82 11.672 1 98.31 106 GLN A N 1
ATOM 847 C CA . GLN A 1 106 ? 5.617 2.799 11.219 1 98.31 106 GLN A CA 1
ATOM 848 C C . GLN A 1 106 ? 5.621 2.682 9.703 1 98.31 106 GLN A C 1
ATOM 850 O O . GLN A 1 106 ? 5.492 1.582 9.156 1 98.31 106 GLN A O 1
ATOM 855 N N . ARG A 1 107 ? 5.766 3.801 9 1 98.38 107 ARG A N 1
ATOM 856 C CA . ARG A 1 107 ? 5.844 3.768 7.543 1 98.38 107 ARG A CA 1
ATOM 857 C C . ARG A 1 107 ? 7.113 3.061 7.078 1 98.38 107 ARG A C 1
ATOM 859 O O . ARG A 1 107 ? 7.078 2.26 6.141 1 98.38 107 ARG A O 1
ATOM 866 N N . ARG A 1 108 ? 8.219 3.338 7.754 1 98.75 108 ARG A N 1
ATOM 867 C CA . ARG A 1 108 ? 9.453 2.643 7.391 1 98.75 108 ARG A CA 1
ATOM 868 C C . ARG A 1 108 ? 9.32 1.142 7.633 1 98.75 108 ARG A C 1
ATOM 870 O O . ARG A 1 108 ? 9.805 0.337 6.832 1 98.75 108 ARG A O 1
ATOM 877 N N . LYS A 1 109 ? 8.695 0.781 8.727 1 98.38 109 LYS A N 1
ATOM 878 C CA . LYS A 1 109 ? 8.469 -0.633 9.016 1 98.38 109 LYS A CA 1
ATOM 879 C C . LYS A 1 109 ? 7.621 -1.283 7.926 1 98.38 109 LYS A C 1
ATOM 881 O O . LYS A 1 109 ? 7.891 -2.412 7.512 1 98.38 109 LYS A O 1
ATOM 886 N N . ALA A 1 110 ? 6.605 -0.609 7.516 1 98.44 110 ALA A N 1
ATOM 887 C CA . ALA A 1 110 ? 5.75 -1.12 6.445 1 98.44 110 ALA A CA 1
ATOM 888 C C . ALA A 1 110 ? 6.551 -1.343 5.164 1 98.44 110 ALA A C 1
ATOM 890 O O . ALA A 1 110 ? 6.355 -2.342 4.469 1 98.44 110 ALA A O 1
ATOM 891 N N . ILE A 1 111 ? 7.441 -0.47 4.828 1 98.81 111 ILE A N 1
ATOM 892 C CA . ILE A 1 111 ? 8.289 -0.611 3.65 1 98.81 111 ILE A CA 1
ATOM 893 C C . ILE A 1 111 ? 9.227 -1.808 3.83 1 98.81 111 ILE A C 1
ATOM 895 O O . ILE A 1 111 ? 9.422 -2.59 2.898 1 98.81 111 ILE A O 1
ATOM 899 N N . ALA A 1 112 ? 9.805 -1.967 5.008 1 98.81 112 ALA A N 1
ATOM 900 C CA . ALA A 1 112 ? 10.648 -3.123 5.297 1 98.81 112 ALA A CA 1
ATOM 901 C C . ALA A 1 112 ? 9.875 -4.426 5.102 1 98.81 112 ALA A C 1
ATOM 903 O O . ALA A 1 112 ? 10.406 -5.391 4.543 1 98.81 112 ALA A O 1
ATOM 904 N N . ASP A 1 113 ? 8.672 -4.441 5.594 1 98.5 113 ASP A N 1
ATOM 905 C CA . ASP A 1 113 ? 7.832 -5.621 5.426 1 98.5 113 ASP A CA 1
ATOM 906 C C . ASP A 1 113 ? 7.602 -5.922 3.945 1 98.5 113 ASP A C 1
ATOM 908 O O . ASP A 1 113 ? 7.594 -7.086 3.539 1 98.5 113 ASP A O 1
ATOM 912 N N . ASP A 1 114 ? 7.383 -4.895 3.168 1 98.5 114 ASP A N 1
ATOM 913 C CA . ASP A 1 114 ? 7.219 -5.074 1.729 1 98.5 114 ASP A CA 1
ATOM 914 C C . ASP A 1 114 ? 8.484 -5.645 1.098 1 98.5 114 ASP A C 1
ATOM 916 O O . ASP A 1 114 ? 8.422 -6.523 0.235 1 98.5 114 ASP A O 1
ATOM 920 N N . CYS A 1 115 ? 9.648 -5.109 1.499 1 98.88 115 CYS A N 1
ATOM 921 C CA . CYS A 1 115 ? 10.93 -5.617 1.024 1 98.88 115 CYS A CA 1
ATOM 922 C C . CYS A 1 115 ? 11.094 -7.094 1.364 1 98.88 115 CYS A C 1
ATOM 924 O O . CYS A 1 115 ? 11.508 -7.887 0.519 1 98.88 115 CYS A O 1
ATOM 926 N N . PHE A 1 116 ? 10.703 -7.406 2.574 1 98.81 116 PHE A N 1
ATOM 927 C CA . PHE A 1 116 ? 10.797 -8.797 3.014 1 98.81 116 PHE A CA 1
ATOM 928 C C . PHE A 1 116 ? 9.906 -9.695 2.16 1 98.81 116 PHE A C 1
ATOM 930 O O . PHE A 1 116 ? 10.352 -10.734 1.676 1 98.81 116 PHE A O 1
ATOM 937 N N . GLN A 1 117 ? 8.742 -9.266 1.94 1 98.56 117 GLN A N 1
ATOM 938 C CA . GLN A 1 117 ? 7.797 -10.086 1.184 1 98.56 117 GLN A CA 1
ATOM 939 C C . GLN A 1 117 ? 8.281 -10.297 -0.249 1 98.56 117 GLN A C 1
ATOM 941 O O . GLN A 1 117 ? 8.242 -11.414 -0.761 1 98.56 117 GLN A O 1
ATOM 946 N N . VAL A 1 118 ? 8.688 -9.203 -0.877 1 98.38 118 VAL A N 1
ATOM 947 C CA . VAL A 1 118 ? 9.125 -9.344 -2.262 1 98.38 118 VAL A CA 1
ATOM 948 C C . VAL A 1 118 ? 10.352 -10.25 -2.326 1 98.38 118 VAL A C 1
ATOM 950 O O . VAL A 1 118 ? 10.5 -11.039 -3.258 1 98.38 118 VAL A O 1
ATOM 953 N N . LYS A 1 119 ? 11.242 -10.156 -1.376 1 98.56 119 LYS A N 1
ATOM 954 C CA . LYS A 1 119 ? 12.414 -11.016 -1.31 1 98.56 119 LYS A CA 1
ATOM 955 C C . LYS A 1 119 ? 12.016 -12.484 -1.205 1 98.56 119 LYS A C 1
ATOM 957 O O . LYS A 1 119 ? 12.594 -13.344 -1.879 1 98.56 119 LYS A O 1
ATOM 962 N N . GLN A 1 120 ? 11.008 -12.758 -0.305 1 98.25 120 GLN A N 1
ATOM 963 C CA . GLN A 1 120 ? 10.508 -14.117 -0.184 1 98.25 120 GLN A CA 1
ATOM 964 C C . GLN A 1 120 ? 9.961 -14.625 -1.517 1 98.25 120 GLN A C 1
ATOM 966 O O . GLN A 1 120 ? 10.227 -15.766 -1.907 1 98.25 120 GLN A O 1
ATOM 971 N N . ASP A 1 121 ? 9.227 -13.82 -2.201 1 98.62 121 ASP A N 1
ATOM 972 C CA . ASP A 1 121 ? 8.625 -14.195 -3.477 1 98.62 121 ASP A CA 1
ATOM 973 C C . ASP A 1 121 ? 9.688 -14.477 -4.527 1 98.62 121 ASP A C 1
ATOM 975 O O . ASP A 1 121 ? 9.617 -15.484 -5.234 1 98.62 121 ASP A O 1
ATOM 979 N N . VAL A 1 122 ? 10.672 -13.633 -4.621 1 98.56 122 VAL A N 1
ATOM 980 C CA . VAL A 1 122 ? 11.75 -13.758 -5.602 1 98.56 122 VAL A CA 1
ATOM 981 C C . VAL A 1 122 ? 12.562 -15.016 -5.312 1 98.56 122 VAL A C 1
ATOM 983 O O . VAL A 1 122 ? 12.883 -15.781 -6.227 1 98.56 122 VAL A O 1
ATOM 986 N N . ASP A 1 123 ? 12.93 -15.219 -4.059 1 98 123 ASP A N 1
ATOM 987 C CA . ASP A 1 123 ? 13.711 -16.391 -3.686 1 98 123 ASP A CA 1
ATOM 988 C C . ASP A 1 123 ? 12.961 -17.672 -4.027 1 98 123 ASP A C 1
ATOM 990 O O . ASP A 1 123 ? 13.547 -18.625 -4.559 1 98 123 ASP A O 1
ATOM 994 N N . HIS A 1 124 ? 11.703 -17.703 -3.742 1 98.38 124 HIS A N 1
ATOM 995 C CA . HIS A 1 124 ? 10.906 -18.875 -4.098 1 98.38 124 HIS A CA 1
ATOM 996 C C . HIS A 1 124 ? 10.922 -19.125 -5.602 1 98.38 124 HIS A C 1
ATOM 998 O O . HIS A 1 124 ? 11.188 -20.234 -6.051 1 98.38 124 HIS A O 1
ATOM 1004 N N . PHE A 1 125 ? 10.648 -18.094 -6.344 1 98.62 125 PHE A N 1
ATOM 1005 C CA . PHE A 1 125 ? 10.609 -18.219 -7.793 1 98.62 125 PHE A CA 1
ATOM 1006 C C . PHE A 1 125 ? 11.938 -18.75 -8.32 1 98.62 125 PHE A C 1
ATOM 1008 O O . PHE A 1 125 ? 11.969 -19.672 -9.141 1 98.62 125 PHE A O 1
ATOM 1015 N N . ASN A 1 126 ? 13.07 -18.156 -7.852 1 98.19 126 ASN A N 1
ATOM 1016 C CA . ASN A 1 126 ? 14.406 -18.562 -8.281 1 98.19 126 ASN A CA 1
ATOM 1017 C C . ASN A 1 126 ? 14.672 -20.016 -7.938 1 98.19 126 ASN A C 1
ATOM 1019 O O . ASN A 1 126 ? 15.219 -20.766 -8.758 1 98.19 126 ASN A O 1
ATOM 1023 N N . ASP A 1 127 ? 14.289 -20.391 -6.75 1 97.56 127 ASP A N 1
ATOM 1024 C CA . ASP A 1 127 ? 14.523 -21.75 -6.312 1 97.56 127 ASP A CA 1
ATOM 1025 C C . ASP A 1 127 ? 13.734 -22.75 -7.164 1 97.56 127 ASP A C 1
ATOM 1027 O O . ASP A 1 127 ? 14.188 -23.859 -7.414 1 97.56 127 ASP A O 1
ATOM 1031 N N . GLU A 1 128 ? 12.562 -22.391 -7.609 1 97.25 128 GLU A N 1
ATOM 1032 C CA . GLU A 1 128 ? 11.711 -23.25 -8.414 1 97.25 128 GLU A CA 1
ATOM 1033 C C . GLU A 1 128 ? 12.133 -23.25 -9.875 1 97.25 128 GLU A C 1
ATOM 1035 O O . GLU A 1 128 ? 11.664 -24.062 -10.672 1 97.25 128 GLU A O 1
ATOM 1040 N N . ASN A 1 129 ? 12.969 -22.312 -10.227 1 96.81 129 ASN A N 1
ATOM 1041 C CA . ASN A 1 129 ? 13.484 -22.203 -11.586 1 96.81 129 ASN A CA 1
ATOM 10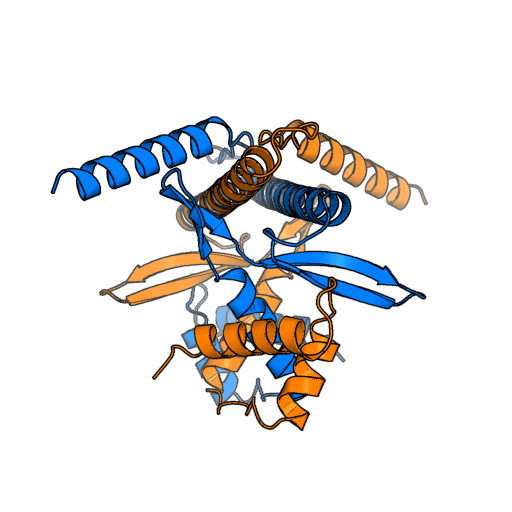42 C C . ASN A 1 129 ? 15.008 -22.156 -11.609 1 96.81 129 ASN A C 1
ATOM 1044 O O . ASN A 1 129 ? 15.602 -21.188 -12.086 1 96.81 129 ASN A O 1
ATOM 1048 N N . PRO A 1 130 ? 15.672 -23.234 -11.195 1 94.94 130 PRO A N 1
ATOM 1049 C CA . PRO A 1 130 ? 17.125 -23.234 -10.977 1 94.94 130 PRO A CA 1
ATOM 1050 C C . PRO A 1 130 ? 17.922 -23.156 -12.281 1 94.94 130 PRO A C 1
ATOM 1052 O O . PRO A 1 130 ? 19.109 -22.828 -12.266 1 94.94 130 PRO A O 1
ATOM 1055 N N . THR A 1 131 ? 17.344 -23.469 -13.367 1 96.12 131 THR A N 1
ATOM 1056 C CA . THR A 1 131 ? 18.047 -23.469 -14.641 1 96.12 131 THR A CA 1
ATOM 1057 C C . THR A 1 131 ? 18.031 -22.094 -15.273 1 96.12 131 THR A C 1
ATOM 1059 O O . THR A 1 131 ? 18.75 -21.828 -16.234 1 96.12 131 THR A O 1
ATOM 1062 N N . GLU A 1 132 ? 17.25 -21.172 -14.766 1 95 132 GLU A N 1
ATOM 1063 C CA . GLU A 1 132 ? 17.172 -19.812 -15.281 1 95 132 GLU A CA 1
ATOM 1064 C C . GLU A 1 132 ? 18.094 -18.875 -14.5 1 95 132 GLU A C 1
ATOM 1066 O O . GLU A 1 132 ? 18.453 -19.156 -13.359 1 95 132 GLU A O 1
ATOM 1071 N N . LEU A 1 133 ? 18.5 -17.797 -15.211 1 95.88 133 LEU A N 1
ATOM 1072 C CA . LEU A 1 133 ? 19.234 -16.766 -14.5 1 95.88 133 LEU A CA 1
ATOM 1073 C C . LEU A 1 133 ? 18.406 -16.203 -13.352 1 95.88 133 LEU A C 1
ATOM 1075 O O . LEU A 1 133 ? 17.25 -15.812 -13.547 1 95.88 133 LEU A O 1
ATOM 1079 N N . PRO A 1 134 ? 18.906 -16.203 -12.211 1 97.19 134 PRO A N 1
ATOM 1080 C CA . PRO A 1 134 ? 18.125 -15.711 -11.07 1 97.19 134 PRO A CA 1
ATOM 1081 C C . PRO A 1 134 ? 17.734 -14.242 -11.203 1 97.19 134 PRO A C 1
ATOM 1083 O O . PRO A 1 134 ? 18.516 -13.438 -11.719 1 97.19 134 PRO A O 1
ATOM 1086 N N . ILE A 1 135 ? 16.531 -13.938 -10.828 1 97.69 135 ILE A N 1
ATOM 1087 C CA . ILE A 1 135 ? 16.078 -12.555 -10.742 1 97.69 135 ILE A CA 1
ATOM 1088 C C . ILE A 1 135 ? 16.656 -11.898 -9.492 1 97.69 135 ILE A C 1
ATOM 1090 O O . ILE A 1 135 ? 16.594 -12.461 -8.398 1 97.69 135 ILE A O 1
ATOM 1094 N N . GLN A 1 136 ? 17.266 -10.719 -9.664 1 95.31 136 GLN A N 1
ATOM 1095 C CA . GLN A 1 136 ? 17.875 -10 -8.547 1 95.31 136 GLN A CA 1
ATOM 1096 C C . GLN A 1 136 ? 16.969 -8.875 -8.055 1 95.31 136 GLN A C 1
ATOM 1098 O O . GLN A 1 136 ? 16.266 -8.25 -8.852 1 95.31 136 GLN A O 1
ATOM 1103 N N . ILE A 1 137 ? 16.969 -8.688 -6.785 1 96.5 137 ILE A N 1
ATOM 1104 C CA . ILE A 1 137 ? 16.234 -7.57 -6.199 1 96.5 137 ILE A CA 1
ATOM 1105 C C . ILE A 1 137 ? 17.141 -6.793 -5.25 1 96.5 137 ILE A C 1
ATOM 1107 O O . ILE A 1 137 ? 17.719 -7.371 -4.328 1 96.5 137 ILE A O 1
ATOM 1111 N N . VAL A 1 138 ? 17.359 -5.504 -5.504 1 97.69 138 VAL A N 1
ATOM 1112 C CA . VAL A 1 138 ? 18.172 -4.617 -4.68 1 97.69 138 VAL A CA 1
ATOM 1113 C C . VAL A 1 138 ? 17.297 -3.973 -3.604 1 97.69 138 VAL A C 1
ATOM 1115 O O . VAL A 1 138 ? 16.25 -3.383 -3.908 1 97.69 138 VAL A O 1
ATOM 1118 N N . LEU A 1 139 ? 17.75 -4.086 -2.361 1 98.5 139 LEU A N 1
ATOM 1119 C CA . LEU A 1 139 ? 16.906 -3.656 -1.244 1 98.5 139 LEU A CA 1
ATOM 1120 C C . LEU A 1 139 ? 17.422 -2.354 -0.646 1 98.5 139 LEU A C 1
ATOM 1122 O O . LEU A 1 139 ? 16.984 -1.94 0.429 1 98.5 139 LEU A O 1
ATOM 1126 N N . ASP A 1 140 ? 18.453 -1.769 -1.221 1 98.75 140 ASP A N 1
ATOM 1127 C CA . ASP A 1 140 ? 18.953 -0.431 -0.899 1 98.75 140 ASP A CA 1
ATOM 1128 C C . ASP A 1 140 ? 18.406 0.603 -1.882 1 98.75 140 ASP A C 1
ATOM 1130 O O . ASP A 1 140 ? 18.75 0.582 -3.066 1 98.75 140 ASP A O 1
ATOM 1134 N N . PHE A 1 141 ? 17.625 1.52 -1.398 1 98.81 141 PHE A N 1
ATOM 1135 C CA . PHE A 1 141 ? 16.891 2.432 -2.273 1 98.81 141 PHE A CA 1
ATOM 1136 C C . PHE A 1 141 ? 17.516 3.826 -2.23 1 98.81 141 PHE A C 1
ATOM 1138 O O . PHE A 1 141 ? 16.906 4.789 -2.713 1 98.81 141 PHE A O 1
ATOM 1145 N N . THR A 1 142 ? 18.703 3.953 -1.633 1 98.5 142 THR A N 1
ATOM 1146 C CA . THR A 1 142 ? 19.344 5.246 -1.464 1 98.5 142 THR A CA 1
ATOM 1147 C C . THR A 1 142 ? 19.562 5.926 -2.814 1 98.5 142 THR A C 1
ATOM 1149 O O . THR A 1 142 ? 19.234 7.102 -2.984 1 98.5 142 THR A O 1
ATOM 1152 N N . ASP A 1 143 ? 20.078 5.18 -3.734 1 98.12 143 ASP A N 1
ATOM 1153 C CA . ASP A 1 143 ? 20.344 5.746 -5.051 1 98.12 143 ASP A CA 1
ATOM 1154 C C . ASP A 1 143 ? 19.047 6.051 -5.797 1 98.12 143 ASP A C 1
ATOM 1156 O O . ASP A 1 143 ? 18.953 7.039 -6.523 1 98.12 143 ASP A O 1
ATOM 1160 N N . ASP A 1 144 ? 18.078 5.188 -5.688 1 98.44 144 ASP A N 1
ATOM 1161 C CA . ASP A 1 144 ? 16.781 5.426 -6.312 1 98.44 144 ASP A CA 1
ATOM 1162 C C . ASP A 1 144 ? 16.188 6.762 -5.871 1 98.44 144 ASP A C 1
ATOM 1164 O O . ASP A 1 144 ? 15.758 7.562 -6.703 1 98.44 144 ASP A O 1
ATOM 1168 N N . VAL A 1 145 ? 16.188 7.004 -4.602 1 98.31 145 VAL A N 1
ATOM 1169 C CA . VAL A 1 145 ? 15.609 8.211 -4.02 1 98.31 145 VAL A CA 1
ATOM 1170 C C . VAL A 1 145 ? 16.422 9.438 -4.445 1 98.31 145 VAL A C 1
ATOM 1172 O O . VAL A 1 145 ? 15.844 10.469 -4.793 1 98.31 145 VAL A O 1
ATOM 1175 N N . ALA A 1 146 ? 17.781 9.312 -4.434 1 97.69 146 ALA A N 1
ATOM 1176 C CA . ALA A 1 146 ? 18.625 10.422 -4.871 1 97.69 146 ALA A CA 1
ATOM 1177 C C . ALA A 1 146 ? 18.297 10.82 -6.309 1 97.69 146 ALA A C 1
ATOM 1179 O O . ALA A 1 146 ? 18.234 12.008 -6.629 1 97.69 146 ALA A O 1
ATOM 1180 N N . GLU A 1 147 ? 18.047 9.867 -7.105 1 97.94 147 GLU A N 1
ATOM 1181 C CA . GLU A 1 147 ? 17.719 10.117 -8.508 1 97.94 147 GLU A CA 1
ATOM 1182 C C . GLU A 1 147 ? 16.359 10.797 -8.641 1 97.94 147 GLU A C 1
ATOM 1184 O O . GLU A 1 147 ? 16.203 11.727 -9.43 1 97.94 147 GLU A O 1
ATOM 1189 N N . MET A 1 148 ? 15.453 10.352 -7.902 1 97.5 148 MET A N 1
ATOM 1190 C CA . MET A 1 148 ? 14.117 10.938 -7.945 1 97.5 148 MET A CA 1
ATOM 1191 C C . MET A 1 148 ? 14.141 12.383 -7.445 1 97.5 148 MET A C 1
ATOM 1193 O O . MET A 1 148 ? 13.461 13.242 -7.992 1 97.5 148 MET A O 1
ATOM 1197 N N . GLU A 1 149 ? 14.891 12.648 -6.418 1 96.06 149 GLU A N 1
ATOM 1198 C CA . GLU A 1 149 ? 15.031 14.008 -5.902 1 96.06 149 GLU A CA 1
ATOM 1199 C C . GLU A 1 149 ? 15.672 14.93 -6.934 1 96.06 149 GLU A C 1
ATOM 1201 O O . GLU A 1 149 ? 15.25 16.078 -7.094 1 96.06 149 GLU A O 1
ATOM 1206 N N . ALA A 1 150 ? 16.719 14.406 -7.613 1 95.44 150 ALA A N 1
ATOM 1207 C CA . ALA A 1 150 ? 17.375 15.188 -8.656 1 95.44 150 ALA A CA 1
ATOM 1208 C C . ALA A 1 150 ? 16.406 15.523 -9.789 1 95.44 150 ALA A C 1
ATOM 1210 O O . ALA A 1 150 ? 16.375 16.656 -10.281 1 95.44 150 ALA A O 1
ATOM 1211 N N . ALA A 1 151 ? 15.625 14.594 -10.141 1 94.44 151 ALA A N 1
ATOM 1212 C CA . ALA A 1 151 ? 14.641 14.789 -11.203 1 94.44 151 ALA A CA 1
ATOM 1213 C C . ALA A 1 151 ? 13.586 15.812 -10.789 1 94.44 151 ALA A C 1
ATOM 1215 O O . ALA A 1 151 ? 13.188 16.656 -11.586 1 94.44 151 ALA A O 1
ATOM 1216 N N . ALA A 1 152 ? 13.156 15.711 -9.609 1 92.12 152 ALA A N 1
ATOM 1217 C CA . ALA A 1 152 ? 12.148 16.641 -9.094 1 92.12 152 ALA A CA 1
ATOM 1218 C C . ALA A 1 152 ? 12.672 18.062 -9.07 1 92.12 152 ALA A C 1
ATOM 1220 O O . ALA A 1 152 ? 11.93 19.016 -9.352 1 92.12 152 ALA A O 1
ATOM 1221 N N . ARG A 1 153 ? 13.898 18.219 -8.734 1 89 153 ARG A N 1
ATOM 1222 C CA . ARG A 1 153 ? 14.523 19.531 -8.711 1 89 153 ARG A CA 1
ATOM 1223 C C . ARG A 1 153 ? 14.633 20.109 -10.117 1 89 153 ARG A C 1
ATOM 1225 O O . ARG A 1 153 ? 14.391 21.312 -10.32 1 89 153 ARG A O 1
ATOM 1232 N N . HIS A 1 154 ? 14.945 19.266 -11.016 1 88.38 154 HIS A N 1
ATOM 1233 C CA . HIS A 1 154 ? 15.07 19.703 -12.406 1 88.38 154 HIS A CA 1
ATOM 1234 C C . HIS A 1 154 ? 13.734 20.172 -12.961 1 88.38 154 HIS A C 1
ATOM 1236 O O . HIS A 1 154 ? 13.664 21.172 -13.68 1 88.38 154 HIS A O 1
ATOM 1242 N N . ASP A 1 155 ? 12.758 19.469 -12.656 1 85.69 155 ASP A N 1
ATOM 1243 C CA . ASP A 1 155 ? 11.414 19.828 -13.117 1 85.69 155 ASP A CA 1
ATOM 1244 C C . ASP A 1 155 ? 10.977 21.172 -12.555 1 85.69 155 ASP A C 1
ATOM 1246 O O . ASP A 1 155 ? 10.336 21.969 -13.25 1 85.69 155 ASP A O 1
ATOM 1250 N N . ARG A 1 156 ? 11.375 21.484 -11.398 1 82.69 156 ARG A N 1
ATOM 1251 C CA . ARG A 1 156 ? 11.039 22.734 -10.75 1 82.69 156 ARG A CA 1
ATOM 1252 C C . ARG A 1 156 ? 11.781 23.906 -11.398 1 82.69 156 ARG A C 1
ATOM 1254 O O . ARG A 1 156 ? 11.203 24.969 -11.625 1 82.69 156 ARG A O 1
ATOM 1261 N N . ASP A 1 157 ? 12.969 23.562 -11.695 1 83.25 157 ASP A N 1
ATOM 1262 C CA . ASP A 1 157 ? 13.789 24.594 -12.328 1 83.25 157 ASP A CA 1
ATOM 1263 C C . ASP A 1 157 ? 13.281 24.922 -13.727 1 83.25 157 ASP A C 1
ATOM 1265 O O . ASP A 1 157 ? 13.289 26.094 -14.141 1 83.25 157 ASP A O 1
ATOM 1269 N N . ASP A 1 158 ? 12.836 23.953 -14.367 1 83.56 158 ASP A N 1
ATOM 1270 C CA . ASP A 1 158 ? 12.305 24.156 -15.711 1 83.56 158 ASP A CA 1
ATOM 1271 C C . ASP A 1 158 ? 10.984 24.922 -15.672 1 83.56 158 ASP A C 1
ATOM 1273 O O . ASP A 1 158 ? 10.719 25.75 -16.547 1 83.56 158 ASP A O 1
ATOM 1277 N N . ASP A 1 159 ? 10.25 24.688 -14.703 1 78.56 159 ASP A N 1
ATOM 1278 C CA . ASP A 1 159 ? 8.969 25.375 -14.547 1 78.56 159 ASP A CA 1
ATOM 1279 C C . ASP A 1 159 ? 9.172 26.828 -14.172 1 78.56 159 ASP A C 1
ATOM 1281 O O . ASP A 1 159 ? 8.406 27.703 -14.594 1 78.56 159 ASP A O 1
ATOM 1285 N N . GLU A 1 160 ? 10.172 27.062 -13.398 1 73.5 160 GLU A N 1
ATOM 1286 C CA . GLU A 1 160 ? 10.484 28.438 -12.992 1 73.5 160 GLU A CA 1
ATOM 1287 C C . GLU A 1 160 ? 11.094 29.234 -14.148 1 73.5 160 GLU A C 1
ATOM 1289 O O . GLU A 1 160 ? 10.914 30.453 -14.227 1 73.5 160 GLU A O 1
ATOM 1294 N N . ALA A 1 161 ? 11.727 28.531 -15.039 1 75.5 161 ALA A N 1
ATOM 1295 C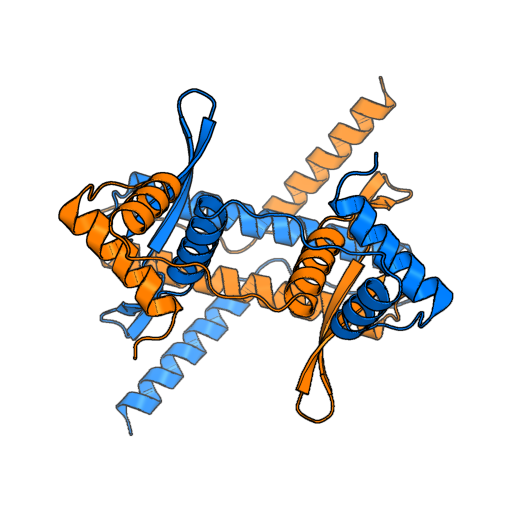 CA . ALA A 1 161 ? 12.352 29.172 -16.188 1 75.5 161 ALA A CA 1
ATOM 1296 C C . ALA A 1 161 ? 11.336 29.422 -17.297 1 75.5 161 ALA A C 1
ATOM 1298 O O . ALA A 1 161 ? 11.5 30.344 -18.109 1 75.5 161 ALA A O 1
ATOM 1299 N N . ALA A 1 162 ? 10.445 28.859 -17.375 1 69.12 162 ALA A N 1
ATOM 1300 C CA . ALA A 1 162 ? 9.461 29.047 -18.438 1 69.12 162 ALA A CA 1
ATOM 1301 C C . ALA A 1 162 ? 8.477 30.156 -18.078 1 69.12 162 ALA A C 1
ATOM 1303 O O . ALA A 1 162 ? 8.008 30.891 -18.969 1 69.12 162 ALA A O 1
ATOM 1304 N N . MET B 1 1 ? -17.062 21.766 -9.391 1 58.44 1 MET B N 1
ATOM 1305 C CA . MET B 1 1 ? -17.266 20.891 -8.234 1 58.44 1 MET B CA 1
ATOM 1306 C C . MET B 1 1 ? -15.961 20.25 -7.805 1 58.44 1 MET B C 1
ATOM 1308 O O . MET B 1 1 ? -15.109 19.938 -8.641 1 58.44 1 MET B O 1
ATOM 1312 N N . ALA B 1 2 ? -15.695 20.25 -6.465 1 76 2 ALA B N 1
ATOM 1313 C CA . ALA B 1 2 ? -14.438 19.672 -5.984 1 76 2 ALA B CA 1
ATOM 1314 C C . ALA B 1 2 ? -14.406 18.156 -6.223 1 76 2 ALA B C 1
ATOM 1316 O O . ALA B 1 2 ? -15.438 17.484 -6.137 1 76 2 ALA B O 1
ATOM 1317 N N . LYS B 1 3 ? -13.203 17.594 -6.629 1 88.38 3 LYS B N 1
ATOM 1318 C CA . LYS B 1 3 ? -13 16.156 -6.73 1 88.38 3 LYS B CA 1
ATOM 1319 C C . LYS B 1 3 ? -13.375 15.453 -5.43 1 88.38 3 LYS B C 1
ATOM 1321 O O . LYS B 1 3 ? -13.297 16.047 -4.352 1 88.38 3 LYS B O 1
ATOM 1326 N N . PHE B 1 4 ? -14.047 14.336 -5.547 1 90 4 PHE B N 1
ATOM 1327 C CA . PHE B 1 4 ? -14.477 13.547 -4.402 1 90 4 PHE B CA 1
ATOM 1328 C C . PHE B 1 4 ? -13.406 13.523 -3.318 1 90 4 PHE B C 1
ATOM 1330 O O . PHE B 1 4 ? -13.703 13.734 -2.141 1 90 4 PHE B O 1
ATOM 1337 N N . SER B 1 5 ? -12.203 13.367 -3.715 1 93.06 5 SER B N 1
ATOM 1338 C CA . SER B 1 5 ? -11.094 13.328 -2.762 1 93.06 5 SER B CA 1
ATOM 1339 C C . SER B 1 5 ? -10.953 14.656 -2.021 1 93.06 5 SER B C 1
ATOM 1341 O O . SER B 1 5 ? -10.703 14.672 -0.816 1 93.06 5 SER B O 1
ATOM 1343 N N . GLU B 1 6 ? -11.125 15.703 -2.643 1 94.56 6 GLU B N 1
ATOM 1344 C CA . GLU B 1 6 ? -11.023 17.016 -2.027 1 94.56 6 GLU B CA 1
ATOM 1345 C C . GLU B 1 6 ? -12.164 17.25 -1.038 1 94.56 6 GLU B C 1
ATOM 1347 O O . GLU B 1 6 ? -11.977 17.922 -0.016 1 94.56 6 GLU B O 1
ATOM 1352 N N . GLN B 1 7 ? -13.32 16.75 -1.393 1 93.25 7 GLN B N 1
ATOM 1353 C CA . GLN B 1 7 ? -14.461 16.859 -0.485 1 93.25 7 GLN B CA 1
ATOM 1354 C C . GLN B 1 7 ? -14.188 16.109 0.821 1 93.25 7 GLN B C 1
ATOM 1356 O O . GLN B 1 7 ? -14.477 16.625 1.904 1 93.25 7 GLN B O 1
ATOM 1361 N N . MET B 1 8 ? -13.648 14.969 0.693 1 95.75 8 MET B N 1
ATOM 1362 C CA . MET B 1 8 ? -13.32 14.18 1.877 1 95.75 8 MET B CA 1
ATOM 1363 C C . MET B 1 8 ? -12.258 14.875 2.721 1 95.75 8 MET B C 1
ATOM 1365 O O . MET B 1 8 ? -12.352 14.898 3.949 1 95.75 8 MET B O 1
ATOM 1369 N N . GLN B 1 9 ? -11.266 15.406 2.061 1 96.88 9 GLN B N 1
ATOM 1370 C CA . GLN B 1 9 ? -10.211 16.141 2.756 1 96.88 9 GLN B CA 1
ATOM 1371 C C . GLN B 1 9 ? -10.789 17.344 3.508 1 96.88 9 GLN B C 1
ATOM 1373 O O . GLN B 1 9 ? -10.391 17.609 4.645 1 96.88 9 GLN B O 1
ATOM 1378 N N . ALA B 1 10 ? -11.703 18 2.885 1 96.25 10 ALA B N 1
ATOM 1379 C CA . ALA B 1 10 ? -12.352 19.156 3.512 1 96.25 10 ALA B CA 1
ATOM 1380 C C . ALA B 1 10 ? -13.125 18.734 4.762 1 96.25 10 ALA B C 1
ATOM 1382 O O . ALA B 1 10 ? -13.188 19.484 5.738 1 96.25 10 ALA B O 1
ATOM 1383 N N . ILE B 1 11 ? -13.734 17.609 4.684 1 96.81 11 ILE B N 1
ATOM 1384 C CA . ILE B 1 11 ? -14.469 17.094 5.84 1 96.81 11 ILE B CA 1
ATOM 1385 C C . ILE B 1 11 ? -13.508 16.922 7.016 1 96.81 11 ILE B C 1
ATOM 1387 O O . ILE B 1 11 ? -13.82 17.312 8.141 1 96.81 11 ILE B O 1
ATOM 1391 N N . PHE B 1 12 ? -12.383 16.344 6.785 1 97.38 12 PHE B N 1
ATOM 1392 C CA . PHE B 1 12 ? -11.383 16.141 7.832 1 97.38 12 PHE B CA 1
ATOM 1393 C C . PHE B 1 12 ? -10.93 17.484 8.406 1 97.38 12 PHE B C 1
ATOM 1395 O O . PHE B 1 12 ? -10.859 17.656 9.625 1 97.38 12 PHE B O 1
ATOM 1402 N N . ASP B 1 13 ? -10.656 18.406 7.543 1 96.88 13 ASP B N 1
ATOM 1403 C CA . ASP B 1 13 ? -10.211 19.719 7.984 1 96.88 13 ASP B CA 1
ATOM 1404 C C . ASP B 1 13 ? -11.273 20.406 8.836 1 96.88 13 ASP B C 1
ATOM 1406 O O . ASP B 1 13 ? -10.961 21 9.867 1 96.88 13 ASP B O 1
ATOM 1410 N N . ARG B 1 14 ? -12.484 20.297 8.391 1 96.44 14 ARG B N 1
ATOM 1411 C CA . ARG B 1 14 ? -13.578 20.891 9.156 1 96.44 14 ARG B CA 1
ATOM 1412 C C . ARG B 1 14 ? -13.688 20.266 10.539 1 96.44 14 ARG B C 1
ATOM 1414 O O . ARG B 1 14 ? -13.883 20.969 11.531 1 96.44 14 ARG B O 1
ATOM 1421 N N . TYR B 1 15 ? -13.594 18.969 10.57 1 97 15 TYR B N 1
ATOM 1422 C CA . TYR B 1 15 ? -13.656 18.281 11.852 1 97 15 TYR B CA 1
ATOM 1423 C C . TYR B 1 15 ? -12.555 18.766 12.789 1 97 15 TYR B C 1
ATOM 1425 O O . TYR B 1 15 ? -12.805 19.047 13.961 1 97 15 TYR B O 1
ATOM 1433 N N . THR B 1 16 ? -11.344 18.859 12.305 1 95.5 16 THR B N 1
ATOM 1434 C CA . THR B 1 16 ? -10.195 19.234 13.117 1 95.5 16 THR B CA 1
ATOM 1435 C C . THR B 1 16 ? -10.305 20.688 13.578 1 95.5 16 THR B C 1
ATOM 1437 O O . THR B 1 16 ? -9.844 21.031 14.664 1 95.5 16 THR B O 1
ATOM 1440 N N . GLU B 1 17 ? -10.969 21.453 12.805 1 94.81 17 GLU B N 1
ATOM 1441 C CA . GLU B 1 17 ? -11.156 22.859 13.148 1 94.81 17 GLU B CA 1
ATOM 1442 C C . GLU B 1 17 ? -12.305 23.047 14.141 1 94.81 17 GLU B C 1
ATOM 1444 O O . GLU B 1 17 ? -12.203 23.844 15.07 1 94.81 17 GLU B O 1
ATOM 1449 N N . GLU B 1 18 ? -13.344 22.297 13.961 1 95.69 18 GLU B N 1
ATOM 1450 C CA . GLU B 1 18 ? -14.586 22.562 14.68 1 95.69 18 GLU B CA 1
ATOM 1451 C C . GLU B 1 18 ? -14.719 21.656 15.898 1 95.69 18 GLU B C 1
ATOM 1453 O O . GLU B 1 18 ? -15.406 22 16.859 1 95.69 18 GLU B O 1
ATOM 1458 N N . VAL B 1 19 ? -14.141 20.516 15.867 1 94.75 19 VAL B N 1
ATOM 1459 C CA . VAL B 1 19 ? -14.461 19.516 16.891 1 94.75 19 VAL B CA 1
ATOM 1460 C C . VAL B 1 19 ? -13.203 19.203 17.703 1 94.75 19 VAL B C 1
ATOM 1462 O O . VAL B 1 19 ? -13.172 19.391 18.922 1 94.75 19 VAL B O 1
ATOM 1465 N N . ASP B 1 20 ? -12.094 18.672 17.062 1 91.94 20 ASP B N 1
ATOM 1466 C CA . ASP B 1 20 ? -10.891 18.188 17.734 1 91.94 20 ASP B CA 1
ATOM 1467 C C . ASP B 1 20 ? -9.656 18.375 16.859 1 91.94 20 ASP B C 1
ATOM 1469 O O . ASP B 1 20 ? -9.531 17.719 15.82 1 91.94 20 ASP B O 1
ATOM 1473 N N . SER B 1 21 ? -8.695 19.156 17.312 1 90.25 21 SER B N 1
ATOM 1474 C CA . SER B 1 21 ? -7.5 19.453 16.531 1 90.25 21 SER B CA 1
ATOM 1475 C C . SER B 1 21 ? -6.395 18.422 16.797 1 90.25 21 SER B C 1
ATOM 1477 O O . SER B 1 21 ? -5.375 18.422 16.109 1 90.25 21 SER B O 1
ATOM 1479 N N . SER B 1 22 ? -6.566 17.578 17.766 1 91.44 22 SER B N 1
ATOM 1480 C CA . SER B 1 22 ? -5.598 16.531 18.078 1 91.44 22 SER B CA 1
ATOM 1481 C C . SER B 1 22 ? -5.68 15.383 17.078 1 91.44 22 SER B C 1
ATOM 1483 O O . SER B 1 22 ? -6.594 15.328 16.266 1 91.44 22 SER B O 1
ATOM 1485 N N . PRO B 1 23 ? -4.633 14.609 17.094 1 93.69 23 PRO B N 1
ATOM 1486 C CA . PRO B 1 23 ? -4.777 13.406 16.281 1 93.69 23 PRO B CA 1
ATOM 1487 C C . PRO B 1 23 ? -6.07 12.648 16.562 1 93.69 23 PRO B C 1
ATOM 1489 O O . PRO B 1 23 ? -6.406 12.406 17.719 1 93.69 23 PRO B O 1
ATOM 1492 N N . VAL B 1 24 ? -6.801 12.297 15.492 1 94.62 24 VAL B N 1
ATOM 1493 C CA . VAL B 1 24 ? -8.156 11.805 15.703 1 94.62 24 VAL B CA 1
ATOM 1494 C C . VAL B 1 24 ? -8.375 10.516 14.914 1 94.62 24 VAL B C 1
ATOM 1496 O O . VAL B 1 24 ? -7.742 10.305 13.875 1 94.62 24 VAL B O 1
ATOM 1499 N N . SER B 1 25 ? -9.289 9.648 15.398 1 94.5 25 SER B N 1
ATOM 1500 C CA . SER B 1 25 ? -9.695 8.453 14.68 1 94.5 25 SER B CA 1
ATOM 1501 C C . SER B 1 25 ? -10.672 8.789 13.547 1 94.5 25 SER B C 1
ATOM 1503 O O . SER B 1 25 ? -11.594 9.586 13.734 1 94.5 25 SER B O 1
ATOM 1505 N N . LEU B 1 26 ? -10.492 8.125 12.469 1 95.38 26 LEU B N 1
ATOM 1506 C CA . LEU B 1 26 ? -11.367 8.406 11.336 1 95.38 26 LEU B CA 1
ATOM 1507 C C . LEU B 1 26 ? -12.766 7.855 11.586 1 95.38 26 LEU B C 1
ATOM 1509 O O . LEU B 1 26 ? -13.719 8.234 10.898 1 95.38 26 LEU B O 1
ATOM 1513 N N . ASP B 1 27 ? -12.852 6.98 12.531 1 93.19 27 ASP B N 1
ATOM 1514 C CA . ASP B 1 27 ? -14.195 6.559 12.93 1 93.19 27 ASP B CA 1
ATOM 1515 C C . ASP B 1 27 ? -15 7.738 13.461 1 93.19 27 ASP B C 1
ATOM 1517 O O . ASP B 1 27 ? -16.172 7.902 13.117 1 93.19 27 ASP B O 1
ATOM 1521 N N . ASN B 1 28 ? -14.344 8.516 14.25 1 94.44 28 ASN B N 1
ATOM 1522 C CA . ASN B 1 28 ? -15 9.695 14.812 1 94.44 28 ASN B CA 1
ATOM 1523 C C . ASN B 1 28 ? -15.328 10.719 13.734 1 94.44 28 ASN B C 1
ATOM 1525 O O . ASN B 1 28 ? -16.422 11.289 13.719 1 94.44 28 ASN B O 1
ATOM 1529 N N . VAL B 1 29 ? -14.414 10.883 12.852 1 96.5 29 VAL B N 1
ATOM 1530 C CA . VAL B 1 29 ? -14.617 11.859 11.789 1 96.5 29 VAL B CA 1
ATOM 1531 C C . VAL B 1 29 ? -15.766 11.414 10.891 1 96.5 29 VAL B C 1
ATOM 1533 O O . VAL B 1 29 ? -16.625 12.219 10.516 1 96.5 29 VAL B O 1
ATOM 1536 N N . ALA B 1 30 ? -15.781 10.125 10.578 1 96.56 30 ALA B N 1
ATOM 1537 C CA . ALA B 1 30 ? -16.828 9.57 9.711 1 96.56 30 ALA B CA 1
ATOM 1538 C C . ALA B 1 30 ? -18.203 9.703 10.352 1 96.56 30 ALA B C 1
ATOM 1540 O O . ALA B 1 30 ? -19.156 10.133 9.703 1 96.56 30 ALA B O 1
ATOM 1541 N N . ALA B 1 31 ? -18.328 9.352 11.602 1 95.12 31 ALA B N 1
ATOM 1542 C CA . ALA B 1 31 ? -19.594 9.461 12.312 1 95.12 31 ALA B CA 1
ATOM 1543 C C . ALA B 1 31 ? -20.094 10.898 12.328 1 95.12 31 ALA B C 1
ATOM 1545 O O . ALA B 1 31 ? -21.281 11.148 12.062 1 95.12 31 ALA B O 1
ATOM 1546 N N . TRP B 1 32 ? -19.188 11.766 12.648 1 97.06 32 TRP B N 1
ATOM 1547 C CA . TRP B 1 32 ? -19.516 13.188 12.672 1 97.06 32 TRP B CA 1
ATOM 1548 C C . TRP B 1 32 ? -19.969 13.672 11.297 1 97.06 32 TRP B C 1
ATOM 1550 O O . TRP B 1 32 ? -20.953 14.398 11.188 1 97.06 32 TRP B O 1
ATOM 1560 N N . ALA B 1 33 ? -19.234 13.312 10.258 1 96.75 33 ALA B N 1
ATOM 1561 C CA . ALA B 1 33 ? -19.547 13.727 8.891 1 96.75 33 ALA B CA 1
ATOM 1562 C C . ALA B 1 33 ? -20.938 13.266 8.484 1 96.75 33 ALA B C 1
ATOM 1564 O O . ALA B 1 33 ? -21.688 14.016 7.855 1 96.75 33 ALA B O 1
ATOM 1565 N N . ILE B 1 34 ? -21.297 12.062 8.805 1 95.12 34 ILE B N 1
ATOM 1566 C CA . ILE B 1 34 ? -22.594 11.492 8.461 1 95.12 34 ILE B CA 1
ATOM 1567 C C . ILE B 1 34 ? -23.703 12.219 9.234 1 95.12 34 ILE B C 1
ATOM 1569 O O . ILE B 1 34 ? -24.734 12.562 8.672 1 95.12 34 ILE B O 1
ATOM 1573 N N . GLU B 1 35 ? -23.484 12.43 10.484 1 95 35 GLU B N 1
ATOM 1574 C CA . GLU B 1 35 ? -24.438 13.156 11.32 1 95 35 GLU B CA 1
ATOM 1575 C C . GLU B 1 35 ? -24.703 14.562 10.781 1 95 35 GLU B C 1
ATOM 1577 O O . GLU B 1 35 ? -25.828 15.047 10.828 1 95 35 GLU B O 1
ATOM 1582 N N . GLN B 1 36 ? -23.656 15.203 10.258 1 95.81 36 GLN B N 1
ATOM 1583 C CA . GLN B 1 36 ? -23.766 16.562 9.742 1 95.81 36 GLN B CA 1
ATOM 1584 C C . GLN B 1 36 ? -24.297 16.578 8.312 1 95.81 36 GLN B C 1
ATOM 1586 O O . GLN B 1 36 ? -24.484 17.641 7.723 1 95.81 36 GLN B O 1
ATOM 1591 N N . GLY B 1 37 ? -24.422 15.391 7.691 1 93.94 37 GLY B N 1
ATOM 1592 C CA . GLY B 1 37 ? -24.922 15.305 6.332 1 93.94 37 GLY B CA 1
ATOM 1593 C C . GLY B 1 37 ? -23.875 15.641 5.285 1 93.94 37 GLY B C 1
ATOM 1594 O O . GLY B 1 37 ? -24.219 16.078 4.184 1 93.94 37 GLY B O 1
ATOM 1595 N N . LEU B 1 38 ? -22.625 15.461 5.637 1 94.62 38 LEU B N 1
ATOM 1596 C CA . LEU B 1 38 ? -21.547 15.867 4.746 1 94.62 38 LEU B CA 1
ATOM 1597 C C . LEU B 1 38 ? -21.125 14.719 3.834 1 94.62 38 LEU B C 1
ATOM 1599 O O . LEU B 1 38 ? -20.406 14.938 2.848 1 94.62 38 LEU B O 1
ATOM 1603 N N . TYR B 1 39 ? -21.531 13.5 4.137 1 93.25 39 TYR B N 1
ATOM 1604 C CA . TYR B 1 39 ? -21.141 12.328 3.355 1 93.25 39 TYR B CA 1
ATOM 1605 C C . TYR B 1 39 ? -22.359 11.484 3.006 1 93.25 39 TYR B C 1
ATOM 1607 O O . TYR B 1 39 ? -23.188 11.18 3.873 1 93.25 39 TYR B O 1
ATOM 1615 N N . ARG B 1 40 ? -22.453 11.07 1.779 1 86.31 40 ARG B N 1
ATOM 1616 C CA . ARG B 1 40 ? -23.422 10.094 1.271 1 86.31 40 ARG B CA 1
ATOM 1617 C C . ARG B 1 40 ? -22.734 9.07 0.376 1 86.31 40 ARG B C 1
ATOM 1619 O O . ARG B 1 40 ? -22.016 9.43 -0.553 1 86.31 40 ARG B O 1
ATOM 1626 N N . PRO B 1 41 ? -22.953 7.832 0.738 1 82.81 41 PRO B N 1
ATOM 1627 C CA . PRO B 1 41 ? -22.328 6.812 -0.106 1 82.81 41 PRO B CA 1
ATOM 1628 C C . PRO B 1 41 ? -22.766 6.902 -1.564 1 82.81 41 PRO B C 1
ATOM 1630 O O . PRO B 1 41 ? -23.938 7.203 -1.843 1 82.81 41 PRO B O 1
ATOM 1633 N N . GLN B 1 42 ? -21.828 6.812 -2.406 1 80.25 42 GLN B N 1
ATOM 1634 C CA . GLN B 1 42 ? -22.141 6.801 -3.832 1 80.25 42 GLN B CA 1
ATOM 1635 C C . GLN B 1 42 ? -22.406 5.379 -4.324 1 80.25 42 GLN B C 1
ATOM 1637 O O . GLN B 1 42 ? -21.875 4.418 -3.773 1 80.25 42 GLN B O 1
ATOM 1642 N N . PRO B 1 43 ? -23.406 5.371 -5.293 1 80.31 43 PRO B N 1
ATOM 1643 C CA . PRO B 1 43 ? -23.594 4.039 -5.879 1 80.31 43 PRO B CA 1
ATOM 1644 C C . PRO B 1 43 ? -22.281 3.449 -6.418 1 80.31 43 PRO B C 1
ATOM 1646 O O . PRO B 1 43 ? -21.453 4.18 -6.949 1 80.31 43 PRO B O 1
ATOM 1649 N N . ARG B 1 44 ? -22.156 2.205 -6.094 1 81.69 44 ARG B N 1
ATOM 1650 C CA . ARG B 1 44 ? -20.938 1.542 -6.578 1 81.69 44 ARG B CA 1
ATOM 1651 C C . ARG B 1 44 ? -21.281 0.517 -7.656 1 81.69 44 ARG B C 1
ATOM 1653 O O . ARG B 1 44 ? -22.328 -0.132 -7.602 1 81.69 44 ARG B O 1
ATOM 1660 N N . ASP B 1 45 ? -20.391 0.455 -8.555 1 88.5 45 ASP B N 1
ATOM 1661 C CA . ASP B 1 45 ? -20.422 -0.557 -9.609 1 88.5 45 ASP B CA 1
ATOM 1662 C C . ASP B 1 45 ? -20.047 -1.931 -9.062 1 88.5 45 ASP B C 1
ATOM 1664 O O . ASP B 1 45 ? -18.953 -2.107 -8.523 1 88.5 45 ASP B O 1
ATOM 1668 N N . VAL B 1 46 ? -20.984 -2.873 -9.258 1 89.12 46 VAL B N 1
ATOM 1669 C CA . VAL B 1 46 ? -20.812 -4.191 -8.656 1 89.12 46 VAL B CA 1
ATOM 1670 C C . VAL B 1 46 ? -19.562 -4.855 -9.219 1 89.12 46 VAL B C 1
ATOM 1672 O O . VAL B 1 46 ? -18.844 -5.562 -8.508 1 89.12 46 VAL B O 1
ATOM 1675 N N . VAL B 1 47 ? -19.281 -4.648 -10.445 1 91.31 47 VAL B N 1
ATOM 1676 C CA . VAL B 1 47 ? -18.094 -5.219 -11.055 1 91.31 47 VAL B CA 1
ATOM 1677 C C . VAL B 1 47 ? -16.844 -4.637 -10.391 1 91.31 47 VAL B C 1
ATOM 1679 O O . VAL B 1 47 ? -15.891 -5.359 -10.094 1 91.31 47 VAL B O 1
ATOM 1682 N N . LYS B 1 48 ? -16.891 -3.396 -10.148 1 91.19 48 LYS B N 1
ATOM 1683 C CA . LYS B 1 48 ? -15.773 -2.727 -9.492 1 91.19 48 LYS B CA 1
ATOM 1684 C C . LYS B 1 48 ? -15.586 -3.248 -8.07 1 91.19 48 LYS B C 1
ATOM 1686 O O . LYS B 1 48 ? -14.453 -3.48 -7.637 1 91.19 48 LYS B O 1
ATOM 1691 N N . LEU B 1 49 ? -16.688 -3.428 -7.41 1 91.69 49 LEU B N 1
ATOM 1692 C CA . LEU B 1 49 ? -16.625 -3.959 -6.051 1 91.69 49 LEU B CA 1
ATOM 1693 C C . LEU B 1 49 ? -16.031 -5.363 -6.043 1 91.69 49 LEU B C 1
ATOM 1695 O O . LEU B 1 49 ? -15.195 -5.684 -5.191 1 91.69 49 LEU B O 1
ATOM 1699 N N . CYS B 1 50 ? -16.469 -6.145 -6.992 1 94.56 50 CYS B N 1
ATOM 1700 C CA . CYS B 1 50 ? -15.961 -7.512 -7.086 1 94.56 50 CYS B CA 1
ATOM 1701 C C . CYS B 1 50 ? -14.477 -7.523 -7.414 1 94.56 50 CYS B C 1
ATOM 1703 O O . CYS B 1 50 ? -13.703 -8.266 -6.801 1 94.56 50 CYS B O 1
ATOM 1705 N N . ARG B 1 51 ? -14.094 -6.68 -8.328 1 95.31 51 ARG B N 1
ATOM 1706 C CA . ARG B 1 51 ? -12.688 -6.578 -8.727 1 95.31 51 ARG B CA 1
ATOM 1707 C C . ARG B 1 51 ? -11.812 -6.199 -7.535 1 95.31 51 ARG B C 1
ATOM 1709 O O . ARG B 1 51 ? -10.742 -6.777 -7.34 1 95.31 51 ARG B O 1
ATOM 1716 N N . GLU B 1 52 ? -12.227 -5.258 -6.773 1 93.19 52 GLU B N 1
ATOM 1717 C CA . GLU B 1 52 ? -11.484 -4.805 -5.605 1 93.19 52 GLU B CA 1
ATOM 1718 C C . GLU B 1 52 ? -11.375 -5.91 -4.559 1 93.19 52 GLU B C 1
ATOM 1720 O O . GLU B 1 52 ? -10.32 -6.094 -3.949 1 93.19 52 GLU B O 1
ATOM 1725 N N . ALA B 1 53 ? -12.453 -6.609 -4.359 1 94.19 53 ALA B N 1
ATOM 1726 C CA . ALA B 1 53 ? -12.461 -7.73 -3.424 1 94.19 53 ALA B CA 1
ATOM 1727 C C . ALA B 1 53 ? -11.492 -8.828 -3.875 1 94.19 53 ALA B C 1
ATOM 1729 O O . ALA B 1 53 ? -10.758 -9.383 -3.062 1 94.19 53 ALA B O 1
ATOM 1730 N N . LEU B 1 54 ? -11.523 -9.117 -5.164 1 96.94 54 LEU B N 1
ATOM 1731 C CA . LEU B 1 54 ? -10.594 -10.094 -5.734 1 96.94 54 LEU B CA 1
ATOM 1732 C C . LEU B 1 54 ? -9.148 -9.648 -5.527 1 96.94 54 LEU B C 1
ATOM 1734 O O . LEU B 1 54 ? -8.336 -10.406 -4.988 1 96.94 54 LEU B O 1
ATOM 1738 N N . ALA B 1 55 ? -8.891 -8.453 -5.898 1 96.81 55 ALA B N 1
ATOM 1739 C CA . ALA B 1 55 ? -7.523 -7.949 -5.809 1 96.81 55 ALA B CA 1
ATOM 1740 C C . ALA B 1 55 ? -7 -8.039 -4.379 1 96.81 55 ALA B C 1
ATOM 1742 O O . ALA B 1 55 ? -5.895 -8.531 -4.145 1 96.81 55 ALA B O 1
ATOM 1743 N N . GLU B 1 56 ? -7.754 -7.574 -3.447 1 95.62 56 GLU B N 1
ATOM 1744 C CA . GLU B 1 56 ? -7.359 -7.594 -2.043 1 95.62 56 GLU B CA 1
ATOM 1745 C C . GLU B 1 56 ? -7.137 -9.023 -1.551 1 95.62 56 GLU B C 1
ATOM 1747 O O . GLU B 1 56 ? -6.172 -9.297 -0.837 1 95.62 56 GLU B O 1
ATOM 1752 N N . SER B 1 57 ? -7.996 -9.875 -1.906 1 97.19 57 SER B N 1
ATOM 1753 C CA . SER B 1 57 ? -7.906 -11.266 -1.463 1 97.19 57 SER B CA 1
ATOM 1754 C C . SER B 1 57 ? -6.707 -11.969 -2.088 1 97.19 57 SER B C 1
ATOM 1756 O O . SER B 1 57 ? -6.012 -12.734 -1.417 1 97.19 57 SER B O 1
ATOM 1758 N N . LEU B 1 58 ? -6.496 -11.703 -3.336 1 97.88 58 LEU B N 1
ATOM 1759 C CA . LEU B 1 58 ? -5.379 -12.336 -4.027 1 97.88 58 LEU B CA 1
ATOM 1760 C C . LEU B 1 58 ? -4.047 -11.852 -3.471 1 97.88 58 LEU B C 1
ATOM 1762 O O . LEU B 1 58 ? -3.082 -12.617 -3.404 1 97.88 58 LEU B O 1
ATOM 1766 N N . ARG B 1 59 ? -3.973 -10.672 -3.055 1 97 59 ARG B N 1
ATOM 1767 C CA . ARG B 1 59 ? -2.76 -10.133 -2.451 1 97 59 ARG B CA 1
ATOM 1768 C C . ARG B 1 59 ? -2.443 -10.836 -1.136 1 97 59 ARG B C 1
ATOM 1770 O O . ARG B 1 59 ? -1.286 -10.875 -0.709 1 97 59 ARG B O 1
ATOM 1777 N N . GLN B 1 60 ? -3.43 -11.367 -0.527 1 96.5 60 GLN B N 1
ATOM 1778 C CA . GLN B 1 60 ? -3.279 -11.938 0.808 1 96.5 60 GLN B CA 1
ATOM 1779 C C . GLN B 1 60 ? -2.975 -13.43 0.737 1 96.5 60 GLN B C 1
ATOM 1781 O O . GLN B 1 60 ? -2.643 -14.047 1.75 1 96.5 60 GLN B O 1
ATOM 1786 N N . GLU B 1 61 ? -3.133 -13.992 -0.418 1 97.75 61 GLU B N 1
ATOM 1787 C CA . GLU B 1 61 ? -2.938 -15.438 -0.521 1 97.75 61 GLU B CA 1
ATOM 1788 C C . GLU B 1 61 ? -1.459 -15.805 -0.438 1 97.75 61 GLU B C 1
ATOM 1790 O O . GLU B 1 61 ? -0.669 -15.414 -1.303 1 97.75 61 GLU B O 1
ATOM 1795 N N . LYS B 1 62 ? -1.154 -16.562 0.5 1 98 62 LYS B N 1
ATOM 1796 C CA . LYS B 1 62 ? 0.213 -17.047 0.694 1 98 62 LYS B CA 1
ATOM 1797 C C . LYS B 1 62 ? 0.275 -18.562 0.657 1 98 62 LYS B C 1
ATOM 1799 O O . LYS B 1 62 ? -0.705 -19.25 0.98 1 98 62 LYS B O 1
ATOM 1804 N N . ARG B 1 63 ? 1.358 -19.062 0.258 1 98.06 63 ARG B N 1
ATOM 1805 C CA . ARG B 1 63 ? 1.708 -20.469 0.304 1 98.06 63 ARG B CA 1
ATOM 1806 C C . ARG B 1 63 ? 3.055 -20.688 0.99 1 98.06 63 ARG B C 1
ATOM 1808 O O . ARG B 1 63 ? 3.805 -19.734 1.199 1 98.06 63 ARG B O 1
ATOM 1815 N N . ILE B 1 64 ? 3.285 -21.828 1.404 1 97.06 64 ILE B N 1
ATOM 1816 C CA . ILE B 1 64 ? 4.547 -22.203 2.027 1 97.06 64 ILE B CA 1
ATOM 1817 C C . ILE B 1 64 ? 5.316 -23.141 1.103 1 97.06 64 ILE B C 1
ATOM 1819 O O . ILE B 1 64 ? 4.766 -24.141 0.614 1 97.06 64 ILE B O 1
ATOM 1823 N N . ASP B 1 65 ? 6.582 -22.859 0.867 1 96.38 65 ASP B N 1
ATOM 1824 C CA . ASP B 1 65 ? 7.336 -23.703 -0.055 1 96.38 65 ASP B CA 1
ATOM 1825 C C . ASP B 1 65 ? 8.117 -24.766 0.699 1 96.38 65 ASP B C 1
ATOM 1827 O O . ASP B 1 65 ? 7.961 -24.922 1.911 1 96.38 65 ASP B O 1
ATOM 1831 N N . ALA B 1 66 ? 8.836 -25.609 -0.021 1 93.19 66 ALA B N 1
ATOM 1832 C CA . ALA B 1 66 ? 9.523 -26.766 0.526 1 93.19 66 ALA B CA 1
ATOM 1833 C C . ALA B 1 66 ? 10.508 -26.359 1.617 1 93.19 66 ALA B C 1
ATOM 1835 O O . ALA B 1 66 ? 10.812 -27.156 2.516 1 93.19 66 ALA B O 1
ATOM 1836 N N . GLN B 1 67 ? 10.977 -25.109 1.612 1 92.12 67 GLN B N 1
ATOM 1837 C CA . GLN B 1 67 ? 11.945 -24.609 2.586 1 92.12 67 GLN B CA 1
ATOM 1838 C C . GLN B 1 67 ? 11.242 -23.953 3.766 1 92.12 67 GLN B C 1
ATOM 1840 O O . GLN B 1 67 ? 11.898 -23.438 4.68 1 92.12 67 GLN B O 1
ATOM 1845 N N . GLY B 1 68 ? 9.922 -23.922 3.697 1 93.81 68 GLY B N 1
ATOM 1846 C CA . GLY B 1 68 ? 9.164 -23.328 4.781 1 93.81 68 GLY B CA 1
ATOM 1847 C C . GLY B 1 68 ? 8.93 -21.844 4.594 1 93.81 68 GLY B C 1
ATOM 1848 O O . GLY B 1 68 ? 8.414 -21.172 5.492 1 93.81 68 GLY B O 1
ATOM 1849 N N . ARG B 1 69 ? 9.312 -21.375 3.477 1 95.38 69 ARG B N 1
ATOM 1850 C CA . ARG B 1 69 ? 9.156 -19.953 3.164 1 95.38 69 ARG B CA 1
ATOM 1851 C C . ARG B 1 69 ? 7.723 -19.641 2.752 1 95.38 69 ARG B C 1
ATOM 1853 O O . ARG B 1 69 ? 7.148 -20.344 1.91 1 95.38 69 ARG B O 1
ATOM 1860 N N . LYS B 1 70 ? 7.168 -18.547 3.342 1 97.19 70 LYS B N 1
ATOM 1861 C CA . LYS B 1 70 ? 5.852 -18.047 2.943 1 97.19 70 LYS B CA 1
ATOM 1862 C C . LYS B 1 70 ? 5.965 -17.047 1.797 1 97.19 70 LYS B C 1
ATOM 1864 O O . LYS B 1 70 ? 6.668 -16.047 1.908 1 97.19 70 LYS B O 1
ATOM 1869 N N . TYR B 1 71 ? 5.348 -17.344 0.708 1 98.31 71 TYR B N 1
ATOM 1870 C CA . TYR B 1 71 ? 5.406 -16.469 -0.463 1 98.31 71 TYR B CA 1
ATOM 1871 C C . TYR B 1 71 ? 4.008 -16.172 -0.988 1 98.31 71 TYR B C 1
ATOM 1873 O O . TYR B 1 71 ? 3.064 -16.922 -0.727 1 98.31 71 TYR B O 1
ATOM 1881 N N . ARG B 1 72 ? 3.818 -15.055 -1.65 1 98.5 72 ARG B N 1
ATOM 1882 C CA . ARG B 1 72 ? 2.541 -14.703 -2.262 1 98.5 72 ARG B CA 1
ATOM 1883 C C . ARG B 1 72 ? 2.264 -15.562 -3.486 1 98.5 72 ARG B C 1
ATOM 1885 O O . ARG B 1 72 ? 3.109 -15.68 -4.379 1 98.5 72 ARG B O 1
ATOM 1892 N N . ALA B 1 73 ? 1.078 -16.031 -3.561 1 98.5 73 ALA B N 1
ATOM 1893 C CA . ALA B 1 73 ? 0.707 -16.953 -4.629 1 98.5 73 ALA B CA 1
ATOM 1894 C C . ALA B 1 73 ? 0.377 -16.203 -5.914 1 98.5 73 ALA B C 1
ATOM 1896 O O . ALA B 1 73 ? 0.706 -16.656 -7.012 1 98.5 73 ALA B O 1
ATOM 1897 N N . LYS B 1 74 ? -0.274 -15.094 -5.762 1 98.62 74 LYS B N 1
ATOM 1898 C CA . LYS B 1 74 ? -0.761 -14.352 -6.922 1 98.62 74 LYS B CA 1
ATOM 1899 C C . LYS B 1 74 ? -0.041 -13.016 -7.059 1 98.62 74 LYS B C 1
ATOM 1901 O O . LYS B 1 74 ? 0.226 -12.344 -6.062 1 98.62 74 LYS B O 1
ATOM 1906 N N . HIS B 1 75 ? 0.272 -12.633 -8.273 1 98.62 75 HIS B N 1
ATOM 1907 C CA . HIS B 1 75 ? 0.985 -11.398 -8.586 1 98.62 75 HIS B CA 1
ATOM 1908 C C . HIS B 1 75 ? 0.321 -10.656 -9.742 1 98.62 75 HIS B C 1
ATOM 1910 O O . HIS B 1 75 ? -0.37 -11.266 -10.562 1 98.62 75 HIS B O 1
ATOM 1916 N N . SER B 1 76 ? 0.593 -9.367 -9.742 1 98.19 76 SER B N 1
ATOM 1917 C CA . SER B 1 76 ? -0.017 -8.539 -10.781 1 98.19 76 SER B CA 1
ATOM 1918 C C . SER B 1 76 ? 1.039 -7.77 -11.562 1 98.19 76 SER B C 1
ATOM 1920 O O . SER B 1 76 ? 2.141 -7.531 -11.062 1 98.19 76 SER B O 1
ATOM 1922 N N . VAL B 1 77 ? 0.72 -7.484 -12.805 1 97.88 77 VAL B N 1
ATOM 1923 C CA . VAL B 1 77 ? 1.498 -6.602 -13.664 1 97.88 77 VAL B CA 1
ATOM 1924 C C . VAL B 1 77 ? 0.585 -5.547 -14.289 1 97.88 77 VAL B C 1
ATOM 1926 O O . VAL B 1 77 ? -0.429 -5.879 -14.906 1 97.88 77 VAL B O 1
ATOM 1929 N N . ARG B 1 78 ? 0.902 -4.371 -14.031 1 96.69 78 ARG B N 1
ATOM 1930 C CA . ARG B 1 78 ? 0.223 -3.287 -14.734 1 96.69 78 ARG B CA 1
ATOM 1931 C C . ARG B 1 78 ? 0.779 -3.115 -16.141 1 96.69 78 ARG B C 1
ATOM 1933 O O . ARG B 1 78 ? 1.996 -3.064 -16.328 1 96.69 78 ARG B O 1
ATOM 1940 N N . THR B 1 79 ? -0.104 -3.041 -17.078 1 94.12 79 THR B N 1
ATOM 1941 C CA . THR B 1 79 ? 0.325 -2.934 -18.469 1 94.12 79 THR B CA 1
ATOM 1942 C C . THR B 1 79 ? -0.682 -2.129 -19.297 1 94.12 79 THR B C 1
ATOM 1944 O O . THR B 1 79 ? -1.774 -1.82 -18.812 1 94.12 79 THR B O 1
ATOM 1947 N N . ASN B 1 80 ? -0.178 -1.623 -20.391 1 90.62 80 ASN B N 1
ATOM 1948 C CA . ASN B 1 80 ? -1.017 -0.914 -21.344 1 90.62 80 ASN B CA 1
ATOM 1949 C C . ASN B 1 80 ? -1.279 -1.757 -22.594 1 90.62 80 ASN B C 1
ATOM 1951 O O . ASN B 1 80 ? -0.344 -2.137 -23.297 1 90.62 80 ASN B O 1
ATOM 1955 N N . ILE B 1 81 ? -2.477 -2.045 -22.703 1 83.19 81 ILE B N 1
ATOM 1956 C CA . ILE B 1 81 ? -2.885 -2.791 -23.891 1 83.19 81 ILE B CA 1
ATOM 1957 C C . ILE B 1 81 ? -3.906 -1.979 -24.688 1 83.19 81 ILE B C 1
ATOM 1959 O O . ILE B 1 81 ? -5.02 -1.735 -24.219 1 83.19 81 ILE B O 1
ATOM 1963 N N . GLY B 1 82 ? -3.541 -1.564 -25.984 1 86.06 82 GLY B N 1
ATOM 1964 C CA . GLY B 1 82 ? -4.449 -0.792 -26.828 1 86.06 82 GLY B CA 1
ATOM 1965 C C . GLY B 1 82 ? -4.836 0.541 -26.203 1 86.06 82 GLY B C 1
ATOM 1966 O O . GLY B 1 82 ? -5.98 0.981 -26.328 1 86.06 82 GLY B O 1
ATOM 1967 N N . GLY B 1 83 ? -3.977 1.083 -25.375 1 88.31 83 GLY B N 1
ATOM 1968 C CA . GLY B 1 83 ? -4.219 2.395 -24.797 1 88.31 83 GLY B CA 1
ATOM 1969 C C . GLY B 1 83 ? -4.941 2.336 -23.469 1 88.31 83 GLY B C 1
ATOM 1970 O O . GLY B 1 83 ? -5.254 3.373 -22.875 1 88.31 83 GLY B O 1
ATOM 1971 N N . VAL B 1 84 ? -5.238 1.137 -23.062 1 86.56 84 VAL B N 1
ATOM 1972 C CA . VAL B 1 84 ? -5.953 0.981 -21.797 1 86.56 84 VAL B CA 1
ATOM 1973 C C . VAL B 1 84 ? -5.016 0.401 -20.75 1 86.56 84 VAL B C 1
ATOM 1975 O O . VAL B 1 84 ? -4.332 -0.595 -20.984 1 86.56 84 VAL B O 1
ATOM 1978 N N . GLN B 1 85 ? -4.957 1.082 -19.594 1 90.12 85 GLN B N 1
ATOM 1979 C CA . GLN B 1 85 ? -4.172 0.572 -18.484 1 90.12 85 GLN B CA 1
ATOM 1980 C C . GLN B 1 85 ? -4.902 -0.565 -17.766 1 90.12 85 GLN B C 1
ATOM 1982 O O . GLN B 1 85 ? -6.051 -0.409 -17.359 1 90.12 85 GLN B O 1
ATOM 1987 N N . LEU B 1 86 ? -4.266 -1.668 -17.766 1 90 86 LEU B N 1
ATOM 1988 C CA . LEU B 1 86 ? -4.871 -2.824 -17.109 1 90 86 LEU B CA 1
ATOM 1989 C C . LEU B 1 86 ? -3.877 -3.506 -16.172 1 90 86 LEU B C 1
ATOM 1991 O O . LEU B 1 86 ? -2.664 -3.355 -16.344 1 90 86 LEU B O 1
ATOM 1995 N N . SER B 1 87 ? -4.449 -4.172 -15.172 1 94.44 87 SER B N 1
ATOM 1996 C CA . SER B 1 87 ? -3.658 -5.047 -14.312 1 94.44 87 SER B CA 1
ATOM 1997 C C . SER B 1 87 ? -3.945 -6.516 -14.609 1 94.44 87 SER B C 1
ATOM 1999 O O . SER B 1 87 ? -5.082 -6.969 -14.484 1 94.44 87 SER B O 1
ATOM 2001 N N . LEU B 1 88 ? -2.928 -7.195 -15 1 96.31 88 LEU B N 1
ATOM 2002 C CA . LEU B 1 88 ? -3.023 -8.641 -15.195 1 96.31 88 LEU B CA 1
ATOM 2003 C C . LEU B 1 88 ? -2.539 -9.391 -13.961 1 96.31 88 LEU B C 1
ATOM 2005 O O . LEU B 1 88 ? -1.578 -8.969 -13.312 1 96.31 88 LEU B O 1
ATOM 2009 N N . TRP B 1 89 ? -3.178 -10.508 -13.703 1 98.06 89 TRP B N 1
ATOM 2010 C CA . TRP B 1 89 ? -2.848 -11.297 -12.523 1 98.06 89 TRP B CA 1
ATOM 2011 C C . TRP B 1 89 ? -2.498 -12.734 -12.914 1 98.06 89 TRP B C 1
ATOM 2013 O O . TRP B 1 89 ? -3.072 -13.281 -13.852 1 98.06 89 TRP B O 1
ATOM 2023 N N . ALA B 1 90 ? -1.57 -13.367 -12.219 1 97.81 90 ALA B N 1
ATOM 2024 C CA . ALA B 1 90 ? -1.177 -14.758 -12.445 1 97.81 90 ALA B CA 1
ATOM 2025 C C . ALA B 1 90 ? -0.64 -15.391 -11.172 1 97.81 90 ALA B C 1
ATOM 2027 O O . ALA B 1 90 ? -0.313 -14.695 -10.211 1 97.81 90 ALA B O 1
ATOM 2028 N N . ASP B 1 91 ? -0.652 -16.688 -11.211 1 98.12 91 ASP B N 1
ATOM 2029 C CA . ASP B 1 91 ? -0.077 -17.484 -10.133 1 98.12 91 ASP B CA 1
ATOM 2030 C C . ASP B 1 91 ? 1.426 -17.672 -10.336 1 98.12 91 ASP B C 1
ATOM 2032 O O . ASP B 1 91 ? 1.869 -18.094 -11.398 1 98.12 91 ASP B O 1
ATOM 2036 N N . ILE B 1 92 ? 2.209 -17.391 -9.328 1 98.31 92 ILE B N 1
ATOM 2037 C CA . ILE B 1 92 ? 3.664 -17.406 -9.414 1 98.31 92 ILE B CA 1
ATOM 2038 C C . ILE B 1 92 ? 4.148 -18.781 -9.859 1 98.31 92 ILE B C 1
ATOM 2040 O O . ILE B 1 92 ? 5.188 -18.906 -10.508 1 98.31 92 ILE B O 1
ATOM 2044 N N . ASP B 1 93 ? 3.473 -19.812 -9.578 1 96.69 93 ASP B N 1
ATOM 2045 C CA . ASP B 1 93 ? 3.926 -21.172 -9.836 1 96.69 93 ASP B CA 1
ATOM 2046 C C . ASP B 1 93 ? 3.662 -21.578 -11.289 1 96.69 93 ASP B C 1
ATOM 2048 O O . ASP B 1 93 ? 4.195 -22.578 -11.766 1 96.69 93 ASP B O 1
ATOM 2052 N N . ASN B 1 94 ? 2.859 -20.812 -12 1 95.12 94 ASN B N 1
ATOM 2053 C CA . ASN B 1 94 ? 2.508 -21.156 -13.375 1 95.12 94 ASN B CA 1
ATOM 2054 C C . ASN B 1 94 ? 2.779 -20 -14.336 1 95.12 94 ASN B C 1
ATOM 2056 O O . ASN B 1 94 ? 2.648 -20.156 -15.547 1 95.12 94 ASN B O 1
ATOM 2060 N N . ALA B 1 95 ? 3.207 -18.891 -13.828 1 96.19 95 ALA B N 1
ATOM 2061 C CA . ALA B 1 95 ? 3.387 -17.688 -14.641 1 96.19 95 ALA B CA 1
ATOM 2062 C C . ALA B 1 95 ? 4.699 -17.75 -15.414 1 96.19 95 ALA B C 1
ATOM 2064 O O . ALA B 1 95 ? 5.695 -18.281 -14.922 1 96.19 95 ALA B O 1
ATOM 2065 N N . PRO B 1 96 ? 4.715 -17.156 -16.625 1 94.75 96 PRO B N 1
ATOM 2066 C CA . PRO B 1 96 ? 5.98 -17.031 -17.344 1 94.75 96 PRO B CA 1
ATOM 2067 C C . PRO B 1 96 ? 7.012 -16.188 -16.609 1 94.75 96 PRO B C 1
ATOM 2069 O O . PRO B 1 96 ? 6.645 -15.258 -15.891 1 94.75 96 PRO B O 1
ATOM 2072 N N . ARG B 1 97 ? 8.312 -16.453 -16.875 1 96.62 97 ARG B N 1
ATOM 2073 C CA . ARG B 1 97 ? 9.391 -15.719 -16.234 1 96.62 97 ARG B CA 1
ATOM 2074 C C . ARG B 1 97 ? 9.273 -14.219 -16.516 1 96.62 97 ARG B C 1
ATOM 2076 O O . ARG B 1 97 ? 9.477 -13.398 -15.625 1 96.62 97 ARG B O 1
ATOM 2083 N N . SER B 1 98 ? 9 -13.938 -17.797 1 96.56 98 SER B N 1
ATOM 2084 C CA . SER B 1 98 ? 8.914 -12.531 -18.172 1 96.56 98 SER B CA 1
ATOM 2085 C C . SER B 1 98 ? 7.848 -11.797 -17.375 1 96.56 98 SER B C 1
ATOM 2087 O O . SER B 1 98 ? 8.016 -10.625 -17.016 1 96.56 98 SER B O 1
ATOM 2089 N N . PHE B 1 99 ? 6.758 -12.469 -17.094 1 97.31 99 PHE B N 1
ATOM 2090 C CA . PHE B 1 99 ? 5.684 -11.898 -16.297 1 97.31 99 PHE B CA 1
ATOM 2091 C C . PHE B 1 99 ? 6.16 -11.633 -14.867 1 97.31 99 PHE B C 1
ATOM 2093 O O . PHE B 1 99 ? 5.949 -10.539 -14.336 1 97.31 99 PHE B O 1
ATOM 2100 N N . MET B 1 100 ? 6.832 -12.578 -14.281 1 98.12 100 MET B N 1
ATOM 2101 C CA . MET B 1 100 ? 7.277 -12.438 -12.898 1 98.12 100 MET B CA 1
ATOM 2102 C C . MET B 1 100 ? 8.359 -11.367 -12.781 1 98.12 100 MET B C 1
ATOM 2104 O O . MET B 1 100 ? 8.367 -10.594 -11.82 1 98.12 100 MET B O 1
ATOM 2108 N N . GLU B 1 101 ? 9.234 -11.32 -13.758 1 98 101 GLU B N 1
ATOM 2109 C CA . GLU B 1 101 ? 10.273 -10.297 -13.766 1 98 101 GLU B CA 1
ATOM 2110 C C . GLU B 1 101 ? 9.656 -8.898 -13.773 1 98 101 GLU B C 1
ATOM 2112 O O . GLU B 1 101 ? 10.086 -8.016 -13.031 1 98 101 GLU B O 1
ATOM 2117 N N . LYS B 1 102 ? 8.695 -8.742 -14.602 1 97.69 102 LYS B N 1
ATOM 2118 C CA . LYS B 1 102 ? 8.016 -7.453 -14.695 1 97.69 102 LYS B CA 1
ATOM 2119 C C . LYS B 1 102 ? 7.266 -7.129 -13.406 1 97.69 102 LYS B C 1
ATOM 2121 O O . LYS B 1 102 ? 7.301 -5.996 -12.93 1 97.69 102 LYS B O 1
ATOM 2126 N N . SER B 1 103 ? 6.59 -8.086 -12.867 1 98.56 103 SER B N 1
ATOM 2127 C CA . SER B 1 103 ? 5.863 -7.906 -11.609 1 98.56 103 SER B CA 1
ATOM 2128 C C . SER B 1 103 ? 6.801 -7.473 -10.484 1 98.56 103 SER B C 1
ATOM 2130 O O . SER B 1 103 ? 6.531 -6.496 -9.789 1 98.56 103 SER B O 1
ATOM 2132 N N . PHE B 1 104 ? 7.941 -8.18 -10.297 1 98.75 104 PHE B N 1
ATOM 2133 C CA . PHE B 1 104 ? 8.898 -7.875 -9.242 1 98.75 104 PHE B CA 1
ATOM 2134 C C . PHE B 1 104 ? 9.5 -6.488 -9.438 1 98.75 104 PHE B C 1
ATOM 2136 O O . PHE B 1 104 ? 9.703 -5.75 -8.477 1 98.75 104 PHE B O 1
ATOM 2143 N N . SER B 1 105 ? 9.727 -6.215 -10.734 1 98.44 105 SER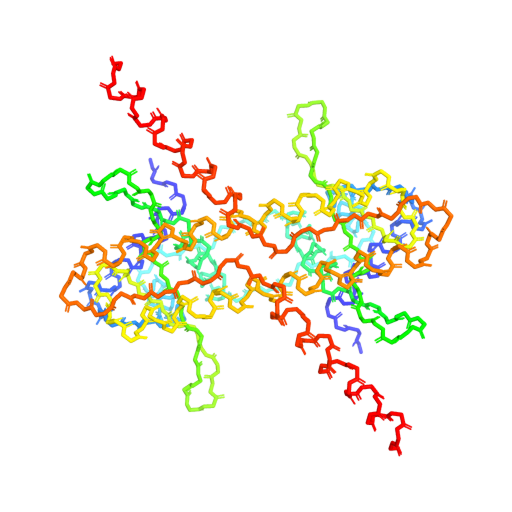 B N 1
ATOM 2144 C CA . SER B 1 105 ? 10.281 -4.898 -11.047 1 98.44 105 SER B CA 1
ATOM 2145 C C . SER B 1 105 ? 9.305 -3.787 -10.656 1 98.44 105 SER B C 1
ATOM 2147 O O . SER B 1 105 ? 9.703 -2.781 -10.07 1 98.44 105 SER B O 1
ATOM 2149 N N . GLN B 1 106 ? 8.062 -3.967 -10.992 1 98.31 106 GLN B N 1
ATOM 2150 C CA . GLN B 1 106 ? 7.051 -2.969 -10.664 1 98.31 106 GLN B CA 1
ATOM 2151 C C . GLN B 1 106 ? 6.863 -2.85 -9.156 1 98.31 106 GLN B C 1
ATOM 2153 O O . GLN B 1 106 ? 6.641 -1.754 -8.633 1 98.31 106 GLN B O 1
ATOM 2158 N N . ARG B 1 107 ? 6.945 -3.973 -8.438 1 98.44 107 ARG B N 1
ATOM 2159 C CA . ARG B 1 107 ? 6.844 -3.936 -6.98 1 98.44 107 ARG B CA 1
ATOM 2160 C C . ARG B 1 107 ? 8.031 -3.203 -6.363 1 98.44 107 ARG B C 1
ATOM 2162 O O . ARG B 1 107 ? 7.859 -2.404 -5.441 1 98.44 107 ARG B O 1
ATOM 2169 N N . ARG B 1 108 ? 9.219 -3.449 -6.898 1 98.75 108 ARG B N 1
ATOM 2170 C CA . ARG B 1 108 ? 10.375 -2.727 -6.387 1 98.75 108 ARG B CA 1
ATOM 2171 C C . ARG B 1 108 ? 10.25 -1.229 -6.645 1 98.75 108 ARG B C 1
ATOM 2173 O O . ARG B 1 108 ? 10.609 -0.415 -5.793 1 98.75 108 ARG B O 1
ATOM 2180 N N . LYS B 1 109 ? 9.758 -0.882 -7.812 1 98.38 109 LYS B N 1
ATOM 2181 C CA . LYS B 1 109 ? 9.531 0.526 -8.133 1 98.38 109 LYS B CA 1
ATOM 2182 C C . LYS B 1 109 ? 8.539 1.157 -7.164 1 98.38 109 LYS B C 1
ATOM 2184 O O . LYS B 1 109 ? 8.727 2.289 -6.715 1 98.38 109 LYS B O 1
ATOM 2189 N N . ALA B 1 110 ? 7.5 0.458 -6.879 1 98.44 110 ALA B N 1
ATOM 2190 C CA . ALA B 1 110 ? 6.508 0.949 -5.926 1 98.44 110 ALA B CA 1
ATOM 2191 C C . ALA B 1 110 ? 7.137 1.189 -4.555 1 98.44 110 ALA B C 1
ATOM 2193 O O . ALA B 1 110 ? 6.828 2.182 -3.891 1 98.44 110 ALA B O 1
ATOM 2194 N N . ILE B 1 111 ? 7.996 0.336 -4.105 1 98.81 111 ILE B N 1
ATOM 2195 C CA . ILE B 1 111 ? 8.688 0.495 -2.83 1 98.81 111 ILE B CA 1
ATOM 2196 C C . ILE B 1 111 ? 9.609 1.713 -2.893 1 98.81 111 ILE B C 1
ATOM 2198 O O . ILE B 1 111 ? 9.68 2.496 -1.943 1 98.81 111 ILE B O 1
ATOM 2202 N N . ALA B 1 112 ? 10.312 1.894 -3.996 1 98.81 112 ALA B N 1
ATOM 2203 C CA . ALA B 1 112 ? 11.156 3.07 -4.18 1 98.81 112 ALA B CA 1
ATOM 2204 C C . ALA B 1 112 ? 10.344 4.355 -4.086 1 98.81 112 ALA B C 1
ATOM 2206 O O . ALA B 1 112 ? 10.773 5.332 -3.469 1 98.81 112 ALA B O 1
ATOM 2207 N N . ASP B 1 113 ? 9.227 4.336 -4.711 1 98.5 113 ASP B N 1
ATOM 2208 C CA . ASP B 1 113 ? 8.336 5.496 -4.648 1 98.5 113 ASP B CA 1
ATOM 2209 C C . ASP B 1 113 ? 7.918 5.789 -3.211 1 98.5 113 ASP B C 1
ATOM 2211 O O . ASP B 1 113 ? 7.828 6.953 -2.811 1 98.5 113 ASP B O 1
ATOM 2215 N N . ASP B 1 114 ? 7.629 4.754 -2.473 1 98.5 114 ASP B N 1
ATOM 2216 C CA . ASP B 1 114 ? 7.281 4.926 -1.065 1 98.5 114 ASP B CA 1
ATOM 2217 C C . ASP B 1 114 ? 8.453 5.523 -0.281 1 98.5 114 ASP B C 1
ATOM 2219 O O . ASP B 1 114 ? 8.258 6.395 0.57 1 98.5 114 ASP B O 1
ATOM 2223 N N . CYS B 1 115 ? 9.656 5.035 -0.537 1 98.88 115 CYS B N 1
ATOM 2224 C CA . CYS B 1 115 ? 10.859 5.574 0.091 1 98.88 115 CYS B CA 1
ATOM 2225 C C . CYS B 1 115 ? 11.031 7.055 -0.229 1 98.88 115 CYS B C 1
ATOM 2227 O O . CYS B 1 115 ? 11.32 7.855 0.659 1 98.88 115 CYS B O 1
ATOM 2229 N N . PHE B 1 116 ? 10.789 7.355 -1.476 1 98.81 116 PHE B N 1
ATOM 2230 C CA . PHE B 1 116 ? 10.891 8.75 -1.901 1 98.81 116 PHE B CA 1
ATOM 2231 C C . PHE B 1 116 ? 9.883 9.617 -1.165 1 98.81 116 PHE B C 1
ATOM 2233 O O . PHE B 1 116 ? 10.234 10.672 -0.631 1 98.81 116 PHE B O 1
ATOM 2240 N N . GLN B 1 117 ? 8.711 9.156 -1.09 1 98.56 117 GLN B N 1
ATOM 2241 C CA . GLN B 1 117 ? 7.656 9.945 -0.457 1 98.56 117 GLN B CA 1
ATOM 2242 C C . GLN B 1 117 ? 7.949 10.172 1.024 1 98.56 117 GLN B C 1
ATOM 2244 O O . GLN B 1 117 ? 7.816 11.289 1.528 1 98.56 117 GLN B O 1
ATOM 2249 N N . VAL B 1 118 ? 8.32 9.078 1.696 1 98.38 1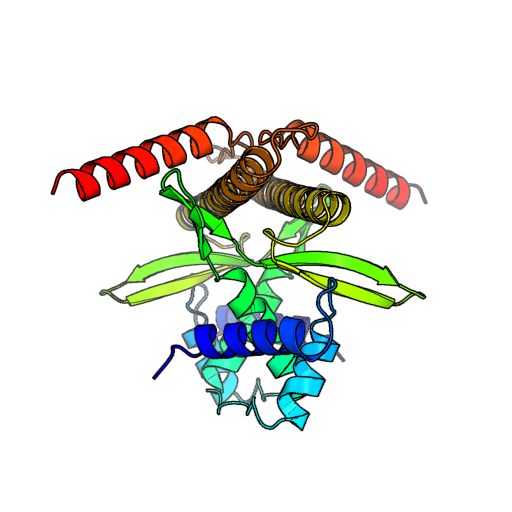18 VAL B N 1
ATOM 2250 C CA . VAL B 1 118 ? 8.57 9.234 3.125 1 98.38 118 VAL B CA 1
ATOM 2251 C C . VAL B 1 118 ? 9.766 10.164 3.344 1 98.38 118 VAL B C 1
ATOM 2253 O O . VAL B 1 118 ? 9.781 10.953 4.289 1 98.38 118 VAL B O 1
ATOM 2256 N N . LYS B 1 119 ? 10.75 10.109 2.502 1 98.56 119 LYS B N 1
ATOM 2257 C CA . LYS B 1 119 ? 11.906 11 2.582 1 98.56 119 LYS B CA 1
ATOM 2258 C C . LYS B 1 119 ? 11.484 12.461 2.432 1 98.56 119 LYS B C 1
ATOM 2260 O O . LYS B 1 119 ? 11.953 13.328 3.172 1 98.56 119 LYS B O 1
ATOM 2265 N N . GLN B 1 120 ? 10.578 12.703 1.429 1 98.25 120 GLN B N 1
ATOM 2266 C CA . GLN B 1 120 ? 10.062 14.055 1.247 1 98.25 120 GLN B CA 1
ATOM 2267 C C . GLN B 1 120 ? 9.344 14.539 2.504 1 98.25 120 GLN B C 1
ATOM 2269 O O . GLN B 1 120 ? 9.531 15.68 2.924 1 98.25 120 GLN B O 1
ATOM 2274 N N . ASP B 1 121 ? 8.562 13.703 3.088 1 98.62 121 ASP B N 1
ATOM 2275 C CA . ASP B 1 121 ? 7.793 14.062 4.277 1 98.62 121 ASP B CA 1
ATOM 2276 C C . ASP B 1 121 ? 8.719 14.375 5.453 1 98.62 121 ASP B C 1
ATOM 2278 O O . ASP B 1 121 ? 8.539 15.375 6.145 1 98.62 121 ASP B O 1
ATOM 2282 N N . VAL B 1 122 ? 9.703 13.539 5.672 1 98.56 122 VAL B N 1
ATOM 2283 C CA . VAL B 1 122 ? 10.648 13.688 6.773 1 98.56 122 VAL B CA 1
ATOM 2284 C C . VAL B 1 122 ? 11.461 14.969 6.586 1 98.56 122 VAL B C 1
ATOM 2286 O O . VAL B 1 122 ? 11.648 15.734 7.535 1 98.56 122 VAL B O 1
ATOM 2289 N N . ASP B 1 123 ? 11.961 15.188 5.387 1 98 123 ASP B N 1
ATOM 2290 C CA . ASP B 1 123 ? 12.75 16.391 5.109 1 98 123 ASP B CA 1
ATOM 2291 C C . ASP B 1 123 ? 11.938 17.656 5.359 1 98 123 ASP B C 1
ATOM 2293 O O . ASP B 1 123 ? 12.43 18.609 5.961 1 98 123 ASP B O 1
ATOM 2297 N N . HIS B 1 124 ? 10.734 17.656 4.922 1 98.31 124 HIS B N 1
ATOM 2298 C CA . HIS B 1 124 ? 9.867 18.797 5.18 1 98.31 124 HIS B CA 1
ATOM 2299 C C . HIS B 1 124 ? 9.695 19.031 6.676 1 98.31 124 HIS B C 1
ATOM 2301 O O . HIS B 1 124 ? 9.867 20.156 7.148 1 98.31 124 HIS B O 1
ATOM 2307 N N . PHE B 1 125 ? 9.344 17.984 7.375 1 98.62 125 PHE B N 1
ATOM 2308 C CA . PHE B 1 125 ? 9.133 18.125 8.812 1 98.62 125 PHE B CA 1
ATOM 2309 C C . PHE B 1 125 ? 10.367 18.672 9.5 1 98.62 125 PHE B C 1
ATOM 2311 O O . PHE B 1 125 ? 10.273 19.594 10.32 1 98.62 125 PHE B O 1
ATOM 2318 N N . ASN B 1 126 ? 11.562 18.109 9.172 1 98.19 126 ASN B N 1
ATOM 2319 C CA . ASN B 1 126 ? 12.82 18.547 9.758 1 98.19 126 ASN B CA 1
ATOM 2320 C C . ASN B 1 126 ? 13.102 20.016 9.453 1 98.19 126 ASN B C 1
ATOM 2322 O O . ASN B 1 126 ? 13.516 20.766 10.336 1 98.19 126 ASN B O 1
ATOM 2326 N N . ASP B 1 127 ? 12.852 20.375 8.234 1 97.56 127 ASP B N 1
ATOM 2327 C CA . ASP B 1 127 ? 13.109 21.75 7.832 1 97.56 127 ASP B CA 1
ATOM 2328 C C . ASP B 1 127 ? 12.188 22.719 8.578 1 97.56 127 ASP B C 1
ATOM 2330 O O . ASP B 1 127 ? 12.586 23.859 8.883 1 97.56 127 ASP B O 1
ATOM 2334 N N . GLU B 1 128 ? 10.984 22.328 8.867 1 97.19 128 GLU B N 1
ATOM 2335 C CA . GLU B 1 128 ? 10.016 23.188 9.555 1 97.19 128 GLU B CA 1
ATOM 2336 C C . GLU B 1 128 ? 10.258 23.172 11.062 1 97.19 128 GLU B C 1
ATOM 2338 O O . GLU B 1 128 ? 9.688 24 11.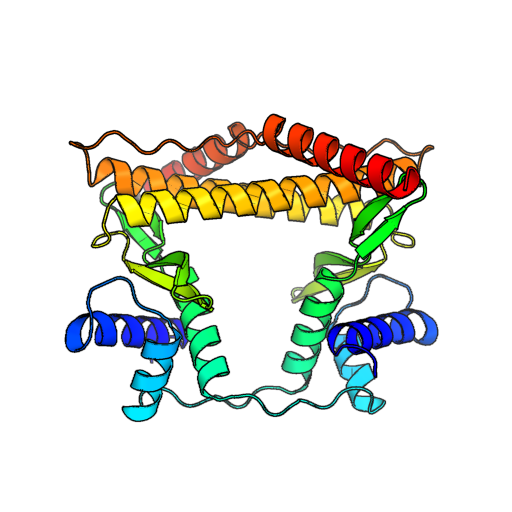789 1 97.19 128 GLU B O 1
ATOM 2343 N N . ASN B 1 129 ? 11.078 22.266 11.516 1 96.75 129 ASN B N 1
ATOM 2344 C CA . ASN B 1 129 ? 11.43 22.156 12.93 1 96.75 129 ASN B CA 1
ATOM 2345 C C . ASN B 1 129 ? 12.938 22.156 13.133 1 96.75 129 ASN B C 1
ATOM 2347 O O . ASN B 1 129 ? 13.492 21.203 13.68 1 96.75 129 ASN B O 1
ATOM 2351 N N . PRO B 1 130 ? 13.609 23.266 12.805 1 94.81 130 PRO B N 1
ATOM 2352 C CA . PRO B 1 130 ? 15.078 23.297 12.758 1 94.81 130 PRO B CA 1
ATOM 2353 C C . PRO B 1 130 ? 15.711 23.234 14.148 1 94.81 130 PRO B C 1
ATOM 2355 O O . PRO B 1 130 ? 16.906 22.922 14.273 1 94.81 130 PRO B O 1
ATOM 2358 N N . THR B 1 131 ? 15.008 23.531 15.156 1 96 131 THR B N 1
ATOM 2359 C CA . THR B 1 131 ? 15.562 23.547 16.5 1 96 131 THR B CA 1
ATOM 2360 C C . THR B 1 131 ? 15.5 22.156 17.141 1 96 131 THR B C 1
ATOM 2362 O O . THR B 1 131 ? 16.109 21.922 18.188 1 96 131 THR B O 1
ATOM 2365 N N . GLU B 1 132 ? 14.812 21.219 16.531 1 94.88 132 GLU B N 1
ATOM 2366 C CA . GLU B 1 132 ? 14.703 19.844 17.047 1 94.88 132 GLU B CA 1
ATOM 2367 C C . GLU B 1 132 ? 15.727 18.938 16.375 1 94.88 132 GLU B C 1
ATOM 2369 O O . GLU B 1 132 ? 16.234 19.234 15.289 1 94.88 132 GLU B O 1
ATOM 2374 N N . LEU B 1 133 ? 16.062 17.891 17.125 1 95.88 133 LEU B N 1
ATOM 2375 C CA . LEU B 1 133 ? 16.906 16.859 16.516 1 95.88 133 LEU B CA 1
ATOM 2376 C C . LEU B 1 133 ? 16.234 16.281 15.273 1 95.88 133 LEU B C 1
ATOM 2378 O O . LEU B 1 133 ? 15.07 15.867 15.328 1 95.88 133 LEU B O 1
ATOM 2382 N N . PRO B 1 134 ? 16.859 16.281 14.211 1 97.25 134 PRO B N 1
ATOM 2383 C CA . PRO B 1 134 ? 16.25 15.773 12.977 1 97.25 134 PRO B CA 1
ATOM 2384 C C . PRO B 1 134 ? 15.875 14.297 13.07 1 97.25 134 PRO B C 1
ATOM 2386 O O . PRO B 1 134 ? 16.609 13.508 13.68 1 97.25 134 PRO B O 1
ATOM 2389 N N . ILE B 1 135 ? 14.734 13.977 12.547 1 97.69 135 ILE B N 1
ATOM 2390 C CA . ILE B 1 135 ? 14.32 12.586 12.398 1 97.69 135 ILE B CA 1
ATOM 2391 C C . ILE B 1 135 ? 15.062 11.938 11.234 1 97.69 135 ILE B C 1
ATOM 2393 O O . ILE B 1 135 ? 15.125 12.508 10.141 1 97.69 135 ILE B O 1
ATOM 2397 N N . GLN B 1 136 ? 15.672 10.789 11.484 1 95.5 136 GLN B N 1
ATOM 2398 C CA . GLN B 1 136 ? 16.438 10.086 10.461 1 95.5 136 GLN B CA 1
ATOM 2399 C C . GLN B 1 136 ? 15.625 8.945 9.852 1 95.5 136 GLN B C 1
ATOM 2401 O O . GLN B 1 136 ? 14.836 8.305 10.547 1 95.5 136 GLN B O 1
ATOM 2406 N N . ILE B 1 137 ? 15.797 8.758 8.586 1 96.44 137 ILE B N 1
ATOM 2407 C CA . ILE B 1 137 ? 15.164 7.629 7.914 1 96.44 137 ILE B CA 1
ATOM 2408 C C . ILE B 1 137 ? 16.203 6.883 7.086 1 96.44 137 ILE B C 1
ATOM 2410 O O . ILE B 1 137 ? 16.891 7.477 6.242 1 96.44 137 ILE B O 1
ATOM 2414 N N . VAL B 1 138 ? 16.422 5.594 7.367 1 97.69 138 VAL B N 1
ATOM 2415 C CA . VAL B 1 138 ? 17.359 4.73 6.648 1 97.69 138 VAL B CA 1
ATOM 2416 C C . VAL B 1 138 ? 16.641 4.059 5.48 1 97.69 138 VAL B C 1
ATOM 2418 O O . VAL B 1 138 ? 15.586 3.439 5.66 1 97.69 138 VAL B O 1
ATOM 2421 N N . LEU B 1 139 ? 17.234 4.18 4.297 1 98.5 139 LEU B N 1
ATOM 2422 C CA . LEU B 1 139 ? 16.547 3.729 3.088 1 98.5 139 LEU B CA 1
ATOM 2423 C C . LEU B 1 139 ? 17.172 2.439 2.562 1 98.5 139 LEU B C 1
ATOM 2425 O O . LEU B 1 139 ? 16.875 2.012 1.444 1 98.5 139 LEU B O 1
ATOM 2429 N N . ASP B 1 140 ? 18.141 1.886 3.271 1 98.75 140 ASP B N 1
ATOM 2430 C CA . ASP B 1 140 ? 18.703 0.56 3.018 1 98.75 140 ASP B CA 1
ATOM 2431 C C . ASP B 1 140 ? 18.062 -0.487 3.926 1 98.75 140 ASP B C 1
ATOM 2433 O O . ASP B 1 140 ? 18.25 -0.457 5.145 1 98.75 140 ASP B O 1
ATOM 2437 N N . PHE B 1 141 ? 17.375 -1.421 3.344 1 98.81 141 PHE B N 1
ATOM 2438 C CA . PHE B 1 141 ? 16.562 -2.352 4.121 1 98.81 141 PHE B CA 1
ATOM 2439 C C . PHE B 1 141 ? 17.203 -3.73 4.16 1 98.81 141 PHE B C 1
ATOM 2441 O O . PHE B 1 141 ? 16.578 -4.707 4.57 1 98.81 141 PHE B O 1
ATOM 2448 N N . THR B 1 142 ? 18.469 -3.828 3.713 1 98.5 142 THR B N 1
ATOM 2449 C CA . THR B 1 142 ? 19.172 -5.105 3.627 1 98.5 142 THR B CA 1
ATOM 2450 C C . THR B 1 142 ? 19.234 -5.781 4.996 1 98.5 142 THR B C 1
ATOM 2452 O O . THR B 1 142 ? 18.906 -6.965 5.125 1 98.5 142 THR B O 1
ATOM 2455 N N . ASP B 1 143 ? 19.609 -5.031 5.965 1 98.12 143 ASP B N 1
ATOM 2456 C CA . ASP B 1 143 ? 19.719 -5.59 7.309 1 98.12 143 ASP B CA 1
ATOM 2457 C C . ASP B 1 143 ? 18.344 -5.926 7.887 1 98.12 143 ASP B C 1
ATOM 2459 O O . ASP B 1 143 ? 18.188 -6.918 8.602 1 98.12 143 ASP B O 1
ATOM 2463 N N . ASP B 1 144 ? 17.375 -5.078 7.66 1 98.44 144 ASP B N 1
ATOM 2464 C CA . ASP B 1 144 ? 16.016 -5.344 8.117 1 98.44 144 ASP B CA 1
ATOM 2465 C C . ASP B 1 144 ? 15.516 -6.695 7.605 1 98.44 144 ASP B C 1
ATOM 2467 O O . ASP B 1 144 ? 15.008 -7.508 8.383 1 98.44 144 ASP B O 1
ATOM 2471 N N . VAL B 1 145 ? 15.688 -6.934 6.352 1 98.31 145 VAL B N 1
ATOM 2472 C CA . VAL B 1 145 ? 15.203 -8.148 5.707 1 98.31 145 VAL B CA 1
ATOM 2473 C C . VAL B 1 145 ? 15.977 -9.359 6.234 1 98.31 145 VAL B C 1
ATOM 2475 O O . VAL B 1 145 ? 15.391 -10.406 6.508 1 98.31 145 VAL B O 1
ATOM 2478 N N . ALA B 1 146 ? 17.328 -9.211 6.395 1 97.69 146 ALA B N 1
ATOM 2479 C CA . ALA B 1 146 ? 18.141 -10.297 6.938 1 97.69 146 ALA B CA 1
ATOM 2480 C C . ALA B 1 146 ? 17.656 -10.703 8.328 1 97.69 146 ALA B C 1
ATOM 2482 O O . ALA B 1 146 ? 17.578 -11.898 8.641 1 97.69 146 ALA B O 1
ATOM 2483 N N . GLU B 1 147 ? 17.281 -9.758 9.078 1 98 147 GLU B N 1
ATOM 2484 C CA . GLU B 1 147 ? 16.797 -10.016 10.43 1 98 147 GLU B CA 1
ATOM 2485 C C . GLU B 1 147 ? 15.445 -10.719 10.398 1 98 147 GLU B C 1
ATOM 2487 O O . GLU B 1 147 ? 15.211 -11.656 11.172 1 98 147 GLU B O 1
ATOM 2492 N N . MET B 1 148 ? 14.625 -10.297 9.555 1 97.56 148 MET B N 1
ATOM 2493 C CA . MET B 1 148 ? 13.305 -10.906 9.43 1 97.56 148 MET B CA 1
ATOM 2494 C C . MET B 1 148 ? 13.422 -12.352 8.945 1 97.56 148 MET B C 1
ATOM 2496 O O . MET B 1 148 ? 12.695 -13.227 9.406 1 97.56 148 MET B O 1
ATOM 2500 N N . GLU B 1 149 ? 14.305 -12.609 8.023 1 96.12 149 GLU B N 1
ATOM 2501 C CA . GLU B 1 149 ? 14.531 -13.961 7.531 1 96.12 149 GLU B CA 1
ATOM 2502 C C . GLU B 1 149 ? 15.055 -14.867 8.641 1 96.12 149 GLU B C 1
ATOM 2504 O O . GLU B 1 149 ? 14.648 -16.031 8.758 1 96.12 149 GLU B O 1
ATOM 2509 N N . ALA B 1 150 ? 15.992 -14.328 9.438 1 95.5 150 ALA B N 1
ATOM 2510 C CA . ALA B 1 150 ? 16.531 -15.086 10.562 1 95.5 150 ALA B CA 1
ATOM 2511 C C . ALA B 1 150 ? 15.438 -15.438 11.57 1 95.5 150 ALA B C 1
ATOM 2513 O O . ALA B 1 150 ? 15.375 -16.562 12.055 1 95.5 150 ALA B O 1
ATOM 2514 N N . ALA B 1 151 ? 14.609 -14.523 11.82 1 94.5 151 ALA B N 1
ATOM 2515 C CA . ALA B 1 151 ? 13.5 -14.742 12.75 1 94.5 151 ALA B CA 1
ATOM 2516 C C . ALA B 1 151 ? 12.531 -15.789 12.211 1 94.5 151 ALA B C 1
ATOM 2518 O O . ALA B 1 151 ? 12.055 -16.641 12.961 1 94.5 151 ALA B O 1
ATOM 2519 N N . ALA B 1 152 ? 12.25 -15.703 10.984 1 92.25 152 ALA B N 1
ATOM 2520 C CA . ALA B 1 152 ? 11.328 -16.641 10.352 1 92.25 152 ALA B CA 1
ATOM 2521 C C . ALA B 1 152 ? 11.883 -18.062 10.406 1 92.25 152 ALA B C 1
ATOM 2523 O O . ALA B 1 152 ? 11.133 -19.031 10.602 1 92.25 152 ALA B O 1
ATOM 2524 N N . ARG B 1 153 ? 13.148 -18.188 10.219 1 89.06 153 ARG B N 1
ATOM 2525 C CA . ARG B 1 153 ? 13.797 -19.484 10.289 1 89.06 153 ARG B CA 1
ATOM 2526 C C . ARG B 1 153 ? 13.742 -20.062 11.695 1 89.06 153 ARG B C 1
ATOM 2528 O O . ARG B 1 153 ? 13.5 -21.25 11.883 1 89.06 153 ARG B O 1
ATOM 2535 N N . HIS B 1 154 ? 13.93 -19.219 12.625 1 88.62 154 HIS B N 1
ATOM 2536 C CA . HIS B 1 154 ? 13.891 -19.641 14.023 1 88.62 154 HIS B CA 1
ATOM 2537 C C . HIS B 1 154 ? 12.5 -20.141 14.406 1 88.62 154 HIS B C 1
ATOM 2539 O O . HIS B 1 154 ? 12.367 -21.141 15.117 1 88.62 154 HIS B O 1
ATOM 2545 N N . ASP B 1 155 ? 11.555 -19.453 13.977 1 85.69 155 ASP B N 1
ATOM 2546 C CA . ASP B 1 155 ? 10.172 -19.828 14.273 1 85.69 155 ASP B CA 1
ATOM 2547 C C . ASP B 1 155 ? 9.836 -21.203 13.672 1 85.69 155 ASP B C 1
ATOM 2549 O O . ASP B 1 155 ? 9.133 -22 14.289 1 85.69 155 ASP B O 1
ATOM 2553 N N . ARG B 1 156 ? 10.375 -21.5 12.562 1 82.75 156 ARG B N 1
ATOM 2554 C CA . ARG B 1 156 ? 10.156 -22.781 11.891 1 82.75 156 ARG B CA 1
ATOM 2555 C C . ARG B 1 156 ? 10.828 -23.922 12.633 1 82.75 156 ARG B C 1
ATOM 2557 O O . ARG B 1 156 ? 10.25 -25 12.789 1 82.75 156 ARG B O 1
ATOM 2564 N N . ASP B 1 157 ? 11.969 -23.547 13.086 1 83.25 157 ASP B N 1
ATOM 2565 C CA . ASP B 1 157 ? 12.727 -24.562 13.82 1 83.25 157 ASP B CA 1
ATOM 2566 C C . ASP B 1 157 ? 12.047 -24.891 15.148 1 83.25 157 ASP B C 1
ATOM 2568 O O . ASP B 1 157 ? 12.031 -26.047 15.57 1 83.25 157 ASP B O 1
ATOM 2572 N N . ASP B 1 158 ? 11.516 -23.938 15.727 1 83.44 158 ASP B N 1
ATOM 2573 C CA . ASP B 1 158 ? 10.828 -24.141 17 1 83.44 158 ASP B CA 1
ATOM 2574 C C . ASP B 1 158 ? 9.539 -24.938 16.797 1 83.44 158 ASP B C 1
ATOM 2576 O O . ASP B 1 158 ? 9.188 -25.781 17.625 1 83.44 158 ASP B O 1
ATOM 2580 N N . ASP B 1 159 ? 8.922 -24.719 15.734 1 78.31 159 ASP B N 1
ATOM 2581 C CA . ASP B 1 159 ? 7.688 -25.438 15.422 1 78.31 159 ASP B CA 1
ATOM 2582 C C . ASP B 1 159 ? 7.973 -26.891 15.086 1 78.31 159 ASP B C 1
ATOM 2584 O O . ASP B 1 159 ? 7.18 -27.781 15.414 1 78.31 159 ASP B O 1
ATOM 2588 N N . GLU B 1 160 ? 9.07 -27.109 14.438 1 73.25 160 GLU B N 1
ATOM 2589 C CA . GLU B 1 160 ? 9.461 -28.469 14.078 1 73.25 160 GLU B CA 1
ATOM 2590 C C . GLU B 1 160 ? 9.938 -29.234 15.305 1 73.25 160 GLU B C 1
ATOM 2592 O O . GLU B 1 160 ? 9.781 -30.453 15.375 1 73.25 160 GLU B O 1
ATOM 2597 N N . ALA B 1 161 ? 10.438 -28.516 16.25 1 75.25 161 ALA B N 1
ATOM 2598 C CA . ALA B 1 161 ? 10.93 -29.156 17.469 1 75.25 161 ALA B CA 1
ATOM 2599 C C . ALA B 1 161 ? 9.781 -29.406 18.438 1 75.25 161 ALA B C 1
ATOM 2601 O O . ALA B 1 161 ? 9.859 -30.328 19.266 1 75.25 161 ALA B O 1
ATOM 2602 N N . ALA B 1 162 ? 8.875 -28.859 18.406 1 67.75 162 ALA B N 1
ATOM 2603 C CA . ALA B 1 162 ? 7.773 -29.062 19.328 1 67.75 162 ALA B CA 1
ATOM 2604 C C . ALA B 1 162 ? 6.855 -30.188 18.859 1 67.75 162 ALA B C 1
ATOM 2606 O O . ALA B 1 162 ? 6.324 -30.953 19.672 1 67.75 162 ALA B O 1
#

Radius of gyration: 22.01 Å; Cα contacts (8 Å, |Δi|>4): 368; chains: 2; bounding box: 45×58×53 Å